Protein 3GBY (pdb70)

Foldseek 3Di:
DQQQFQLVQFDAPDDEEEFFAFLLVVLVCCVVVVFQDHFYDHVQATAFAGNCLQCVPPPDGHDRNDTHHSVRGDRDDAAARNHTPVVCVVVCVVDPGQWGWHAHPVRGTDGIGGVVSVVVVVVVPD/DQQQFQLVQFDPPFDEEEFFDFLLVVLVCCVVPVFQDHFYAHVQATFFAGNCLQCPPHDDGDDRVDTRHSVHGHRDDAAARRHGCVVCVVVCVVDPGQWGWHAHPVRGTDGIGGVVVVCVVVVVPD

CATH classification: 3.10.580.10

Solvent-accessible surface area: 12358 Å² total

InterPro domains:
  IPR000644 CBS domain [PF00571] (13-56)
  IPR046342 CBS domain superfamily [G3DSA:3.10.580.10] (1-126)
  IPR046342 CBS domain superfamily [SSF54631] (11-127)

Organism: Chlorobaculum tepidum (strain ATCC 49652 / DSM 12025 / NBRC 103806 / TLS) (NCBI:txid194439)

Structure (mmCIF, N/CA/C/O backbone):
data_3GBY
#
_entry.id   3GBY
#
_cell.length_a   50.045
_cell.length_b   38.784
_cell.length_c   60.932
_cell.angle_alpha   90.00
_cell.angle_beta   95.06
_cell.angle_gamma   90.00
#
_symmetry.space_group_name_H-M   'P 1 21 1'
#
loop_
_entity.id
_entity.type
_entity.pdbx_description
1 polymer 'Uncharacterized protein CT1051'
2 non-polymer 'SULFATE ION'
3 non-polymer '4-(2-HYDROXYETHYL)-1-PIPERAZINE ETHANESULFONIC ACID'
4 water water
#
loop_
_atom_site.group_PDB
_atom_site.id
_atom_site.type_symbol
_atom_site.label_atom_id
_atom_site.label_alt_id
_atom_site.label_comp_id
_atom_site.label_asym_id
_atom_site.label_entity_id
_atom_site.label_seq_id
_atom_site.pdbx_PDB_ins_code
_atom_site.Cartn_x
_atom_site.Cartn_y
_atom_site.Cartn_z
_atom_site.occupancy
_atom_site.B_iso_or_equiv
_atom_site.auth_seq_id
_atom_site.auth_comp_id
_atom_site.auth_asym_id
_atom_site.auth_atom_id
_atom_site.pdbx_PDB_model_num
ATOM 1 N N . ASN A 1 2 ? 8.288 14.555 3.373 1.00 23.66 -1 ASN A N 1
ATOM 2 C CA . ASN A 1 2 ? 8.977 13.837 4.467 1.00 21.51 -1 ASN A CA 1
ATOM 3 C C . ASN A 1 2 ? 9.396 12.469 3.907 1.00 19.70 -1 ASN A C 1
ATOM 4 O O . ASN A 1 2 ? 10.591 12.180 3.797 1.00 17.05 -1 ASN A O 1
ATOM 9 N N . ALA A 1 3 ? 8.397 11.640 3.563 1.00 17.89 0 ALA A N 1
ATOM 10 C CA . ALA A 1 3 ? 8.630 10.220 3.253 1.00 16.68 0 ALA A CA 1
ATOM 11 C C . ALA A 1 3 ? 9.601 10.018 2.121 1.00 16.39 0 ALA A C 1
ATOM 12 O O . ALA A 1 3 ? 10.277 8.988 2.049 1.00 17.03 0 ALA A O 1
ATOM 14 N N . SER A 1 4 ? 9.681 11.000 1.241 1.00 14.93 1 SER A N 1
ATOM 15 C CA . SER A 1 4 ? 10.383 10.779 -0.027 1.00 15.27 1 SER A CA 1
ATOM 16 C C . SER A 1 4 ? 11.781 11.438 -0.058 1.00 14.02 1 SER A C 1
ATOM 17 O O . SER A 1 4 ? 12.460 11.441 -1.095 1.00 12.89 1 SER A O 1
ATOM 20 N N . VAL A 1 5 ? 12.205 11.955 1.098 1.00 12.62 2 VAL A N 1
ATOM 21 C CA . VAL A 1 5 ? 13.535 12.601 1.229 1.00 12.37 2 VAL A CA 1
ATOM 22 C C . VAL A 1 5 ? 14.701 11.650 0.887 1.00 11.62 2 VAL A C 1
ATOM 23 O O . VAL A 1 5 ? 14.722 10.468 1.294 1.00 10.81 2 VAL A O 1
ATOM 27 N N . THR A 1 6 ? 15.662 12.173 0.131 1.00 10.39 3 THR A N 1
ATOM 28 C CA . THR A 1 6 ? 16.748 11.323 -0.418 1.00 11.03 3 THR A CA 1
ATOM 29 C C . THR A 1 6 ? 18.037 11.652 0.308 1.00 10.95 3 THR A C 1
ATOM 30 O O . THR A 1 6 ? 18.109 12.706 0.925 1.00 11.51 3 THR A O 1
ATOM 34 N N . PHE A 1 7 ? 19.025 10.745 0.270 1.00 10.88 4 PHE A N 1
ATOM 35 C CA . PHE A 1 7 ? 20.325 10.984 0.928 1.00 10.60 4 PHE A CA 1
ATOM 36 C C . PHE A 1 7 ? 20.959 12.294 0.514 1.00 11.25 4 PHE A C 1
ATOM 37 O O . PHE A 1 7 ? 21.582 12.954 1.318 1.00 12.05 4 PHE A O 1
ATOM 45 N N . SER A 1 8 ? 20.792 12.657 -0.767 1.00 11.38 5 SER A N 1
ATOM 46 C CA . SER A 1 8 ? 21.307 13.908 -1.281 1.00 10.78 5 SER A CA 1
ATOM 47 C C . SER A 1 8 ? 21.021 15.133 -0.357 1.00 10.00 5 SER A C 1
ATOM 48 O O . SER A 1 8 ? 21.875 16.007 -0.223 1.00 10.43 5 SER A O 1
ATOM 51 N N . TYR A 1 9 ? 19.837 15.158 0.279 1.00 9.47 6 TYR A N 1
ATOM 52 C CA . TYR A 1 9 ? 19.424 16.263 1.097 1.00 9.56 6 TYR A CA 1
ATOM 53 C C . TYR A 1 9 ? 20.429 16.551 2.223 1.00 9.74 6 TYR A C 1
ATOM 54 O O . TYR A 1 9 ? 20.621 17.709 2.625 1.00 10.64 6 TYR A O 1
ATOM 63 N N . LEU A 1 10 ? 21.053 15.499 2.746 1.00 10.47 7 LEU A N 1
ATOM 64 C CA . LEU A 1 10 ? 21.943 15.623 3.909 1.00 11.08 7 LEU A CA 1
ATOM 65 C C . LEU A 1 10 ? 23.392 15.449 3.497 1.00 11.99 7 LEU A C 1
ATOM 66 O O . LEU A 1 10 ? 24.252 15.364 4.368 1.00 13.62 7 LEU A O 1
ATOM 71 N N . ALA A 1 11 ? 23.673 15.401 2.182 1.00 12.21 8 ALA A N 1
ATOM 72 C CA . ALA A 1 11 ? 25.041 15.107 1.751 1.00 11.75 8 ALA A CA 1
ATOM 73 C C . ALA A 1 11 ? 26.025 16.173 2.195 1.00 13.04 8 ALA A C 1
ATOM 74 O O . ALA A 1 11 ? 25.751 17.379 2.107 1.00 14.05 8 ALA A O 1
ATOM 76 N N . GLU A 1 12 ? 27.178 15.708 2.660 1.00 13.90 9 GLU A N 1
ATOM 77 C CA . GLU A 1 12 ? 28.283 16.576 3.061 1.00 15.61 9 GLU A CA 1
ATOM 78 C C . GLU A 1 12 ? 29.550 16.200 2.299 1.00 14.24 9 GLU A C 1
ATOM 79 O O . GLU A 1 12 ? 29.879 15.036 2.175 1.00 13.94 9 GLU A O 1
ATOM 85 N N . THR A 1 13 ? 30.282 17.201 1.832 1.00 14.12 10 THR A N 1
ATOM 86 C CA . THR A 1 13 ? 31.584 16.946 1.202 1.00 15.11 10 THR A CA 1
ATOM 87 C C . THR A 1 13 ? 32.793 17.540 1.974 1.00 16.45 10 THR A C 1
ATOM 88 O O . THR A 1 13 ? 33.964 17.184 1.664 1.00 16.48 10 THR A O 1
ATOM 92 N N . ASP A 1 14 ? 32.534 18.414 2.963 1.00 16.12 11 ASP A N 1
ATOM 93 C CA . ASP A 1 14 ? 33.599 18.879 3.892 1.00 17.76 11 ASP A CA 1
ATOM 94 C C . ASP A 1 14 ? 33.849 17.827 4.984 1.00 17.43 11 ASP A C 1
ATOM 95 O O . ASP A 1 14 ? 33.495 17.983 6.189 1.00 19.08 11 ASP A O 1
ATOM 100 N N . TYR A 1 15 ? 34.401 16.713 4.567 1.00 16.21 12 TYR A N 1
ATOM 101 C CA . TYR A 1 15 ? 34.636 15.593 5.469 1.00 14.37 12 TYR A CA 1
ATOM 102 C C . TYR A 1 15 ? 35.956 15.027 4.961 1.00 14.30 12 TYR A C 1
ATOM 103 O O . TYR A 1 15 ? 36.184 15.043 3.721 1.00 13.74 12 TYR A O 1
ATOM 112 N N . PRO A 1 16 ? 36.844 14.547 5.854 1.00 13.54 13 PRO A N 1
ATOM 113 C CA . PRO A 1 16 ? 38.134 14.025 5.356 1.00 13.89 13 PRO A CA 1
ATOM 114 C C . PRO A 1 16 ? 37.983 12.888 4.325 1.00 13.27 13 PRO A C 1
ATOM 115 O O . PRO A 1 16 ? 37.096 12.043 4.440 1.00 13.47 13 PRO A O 1
ATOM 119 N N . VAL A 1 17 ? 38.830 12.895 3.301 1.00 12.48 14 VAL A N 1
ATOM 120 C CA A VAL A 1 17 ? 38.845 11.815 2.347 0.50 12.11 14 VAL A CA 1
ATOM 121 C CA B VAL A 1 17 ? 38.842 11.841 2.306 0.50 12.23 14 VAL A CA 1
ATOM 122 C C . VAL A 1 17 ? 40.289 11.556 1.914 1.00 12.31 14 VAL A C 1
ATOM 123 O O . VAL A 1 17 ? 41.084 12.491 1.728 1.00 12.88 14 VAL A O 1
ATOM 130 N N . PHE A 1 18 ? 40.623 10.278 1.797 1.00 12.63 15 PHE A N 1
ATOM 131 C CA . PHE A 1 18 ? 41.982 9.873 1.455 1.00 13.16 15 PHE A CA 1
ATOM 132 C C . PHE A 1 18 ? 42.041 9.142 0.124 1.00 14.92 15 PHE A C 1
ATOM 133 O O . PHE A 1 18 ? 41.032 8.792 -0.484 1.00 15.22 15 PHE A O 1
ATOM 141 N N . THR A 1 19 ? 43.259 8.934 -0.333 1.00 16.83 16 THR A N 1
ATOM 142 C CA . THR A 1 19 ? 43.482 8.345 -1.659 1.00 19.70 1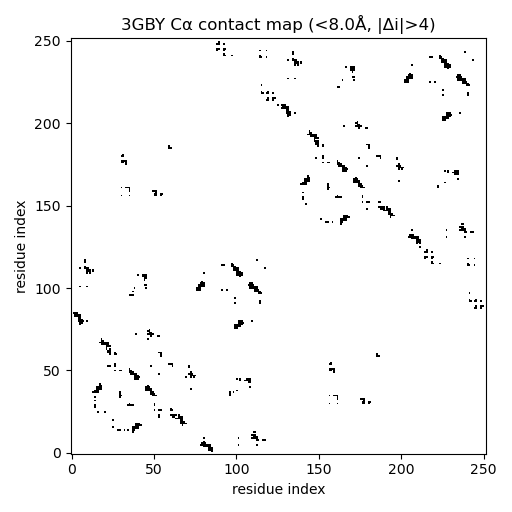6 THR A CA 1
ATOM 143 C C . THR A 1 19 ? 44.344 7.112 -1.518 1.00 20.33 16 THR A C 1
ATOM 144 O O . THR A 1 19 ? 45.274 7.082 -0.685 1.00 20.94 16 THR A O 1
ATOM 148 N N . LEU A 1 20 ? 43.992 6.076 -2.282 1.00 21.65 17 LEU A N 1
ATOM 149 C CA . LEU A 1 20 ? 44.731 4.824 -2.305 1.00 22.44 17 LEU A CA 1
ATOM 150 C C . LEU A 1 20 ? 46.209 5.106 -2.562 1.00 22.45 17 LEU A C 1
ATOM 151 O O . LEU A 1 20 ? 46.553 5.925 -3.427 1.00 22.56 17 LEU A O 1
ATOM 156 N N . GLY A 1 21 ? 47.082 4.470 -1.780 1.00 22.74 18 GLY A N 1
ATOM 157 C CA . GLY A 1 21 ? 48.527 4.668 -1.934 1.00 21.39 18 GLY A CA 1
ATOM 158 C C . GLY A 1 21 ? 49.085 5.901 -1.228 1.00 21.14 18 GLY A C 1
ATOM 159 O O . GLY A 1 21 ? 50.287 6.175 -1.312 1.00 20.75 18 GLY A O 1
ATOM 160 N N . GLY A 1 22 ? 48.224 6.640 -0.520 1.00 19.30 19 GLY A N 1
ATOM 161 C CA . GLY A 1 22 ? 48.653 7.859 0.155 1.00 18.29 19 GLY A CA 1
ATOM 162 C C . GLY A 1 22 ? 49.337 7.492 1.479 1.00 16.32 19 GLY A C 1
ATOM 163 O O . GLY A 1 22 ? 49.295 6.336 1.900 1.00 17.08 19 GLY A O 1
ATOM 164 N N . SER A 1 23 ? 49.974 8.464 2.117 1.00 15.82 20 SER A N 1
ATOM 165 C CA . SER A 1 23 ? 50.672 8.223 3.394 1.00 14.32 20 SER A CA 1
ATOM 166 C C . SER A 1 23 ? 49.689 7.804 4.490 1.00 13.42 20 SER A C 1
ATOM 167 O O . SER A 1 23 ? 48.742 8.549 4.811 1.00 13.56 20 SER A O 1
ATOM 170 N N . THR A 1 24 ? 49.909 6.636 5.090 1.00 12.13 21 THR A N 1
ATOM 171 C CA A THR A 1 24 ? 49.006 6.230 6.186 0.50 11.84 21 THR A CA 1
ATOM 172 C CA B THR A 1 24 ? 49.079 6.170 6.192 0.50 12.25 21 THR A CA 1
ATOM 173 C C . THR A 1 24 ? 49.222 7.064 7.440 1.00 11.48 21 THR A C 1
ATOM 174 O O . THR A 1 24 ? 48.269 7.329 8.183 1.00 12.01 21 THR A O 1
ATOM 181 N N . ALA A 1 25 ? 50.448 7.487 7.691 1.00 11.12 22 ALA A N 1
ATOM 182 C CA . ALA A 1 25 ? 50.714 8.301 8.886 1.00 9.82 22 ALA A CA 1
ATOM 183 C C . ALA A 1 25 ? 50.016 9.646 8.716 1.00 10.60 22 ALA A C 1
ATOM 184 O O . ALA A 1 25 ? 49.366 10.123 9.638 1.00 10.38 22 ALA A O 1
ATOM 186 N N . ASP A 1 26 ? 50.063 10.233 7.514 1.00 11.27 23 ASP A N 1
ATOM 187 C CA . ASP A 1 26 ? 49.311 11.474 7.305 1.00 12.11 23 ASP A CA 1
ATOM 188 C C . ASP A 1 26 ? 47.818 11.293 7.488 1.00 12.12 23 ASP A C 1
ATOM 189 O O . ASP A 1 26 ? 47.154 12.142 8.106 1.00 13.04 23 ASP A O 1
ATOM 194 N N . ALA A 1 27 ? 47.282 10.190 6.970 1.00 11.40 24 ALA A N 1
ATOM 195 C CA . ALA A 1 27 ? 45.854 9.932 7.096 1.00 10.82 24 ALA A CA 1
ATOM 196 C C . ALA A 1 27 ? 45.467 9.801 8.572 1.00 10.95 24 ALA A C 1
ATOM 197 O O . ALA A 1 27 ? 44.451 10.345 9.012 1.00 10.93 24 ALA A O 1
ATOM 199 N N . ALA A 1 28 ? 46.265 9.037 9.316 1.00 10.60 25 ALA A N 1
ATOM 200 C CA . ALA A 1 28 ? 45.993 8.808 10.752 1.00 10.18 25 ALA A CA 1
ATOM 201 C C . ALA A 1 28 ? 46.012 10.141 11.515 1.00 11.29 25 ALA A C 1
ATOM 202 O O . ALA A 1 28 ? 45.128 10.411 12.347 1.00 10.04 25 ALA A O 1
ATOM 204 N N . ARG A 1 29 ? 47.001 10.965 11.202 1.00 10.94 26 ARG A N 1
ATOM 205 C CA . ARG A 1 29 ? 47.102 12.303 11.816 1.00 11.99 26 ARG A CA 1
ATOM 206 C C . ARG A 1 29 ? 45.905 13.184 11.503 1.00 11.98 26 ARG A C 1
ATOM 207 O O . ARG A 1 29 ? 45.421 13.898 12.389 1.00 11.70 26 ARG A O 1
ATOM 215 N N . ARG A 1 30 ? 45.427 13.112 10.250 1.00 12.57 27 ARG A N 1
ATOM 216 C CA . ARG A 1 30 ? 44.296 13.911 9.799 1.00 13.46 27 ARG A CA 1
ATOM 217 C C . ARG A 1 30 ? 43.011 13.425 10.472 1.00 12.57 27 ARG A C 1
ATOM 218 O O . ARG A 1 30 ? 42.227 14.266 10.976 1.00 12.41 27 ARG A O 1
ATOM 226 N N . LEU A 1 31 ? 42.833 12.106 10.575 1.00 12.17 28 LEU A N 1
ATOM 227 C CA . LEU A 1 31 ? 41.664 11.561 11.292 1.00 12.03 28 LEU A CA 1
ATOM 228 C C . LEU A 1 31 ? 41.655 12.053 12.732 1.00 11.92 28 LEU A C 1
ATOM 229 O O . LEU A 1 31 ? 40.640 12.610 13.211 1.00 11.77 28 LEU A O 1
ATOM 234 N N . ALA A 1 32 ? 42.774 11.876 13.427 1.00 10.65 29 ALA A N 1
ATOM 235 C CA . ALA A 1 32 ? 42.829 12.285 14.830 1.00 10.81 29 ALA A CA 1
ATOM 236 C C . ALA A 1 32 ? 42.601 13.779 14.997 1.00 11.77 29 ALA A C 1
ATOM 237 O O . ALA A 1 32 ? 41.944 14.196 15.930 1.00 13.14 29 ALA A O 1
ATOM 239 N N . ALA A 1 33 ? 43.145 14.594 14.100 1.00 11.63 30 ALA A N 1
ATOM 240 C CA . ALA A 1 33 ? 43.040 16.053 14.262 1.00 11.84 30 ALA A CA 1
ATOM 241 C C . ALA A 1 33 ? 41.637 16.563 13.934 1.00 11.88 30 ALA A C 1
ATOM 242 O O . ALA A 1 33 ? 41.191 17.590 14.453 1.00 12.71 30 ALA A O 1
ATOM 244 N N . SER A 1 34 ? 40.918 15.814 13.126 1.00 11.96 31 SER A N 1
ATOM 245 C CA . SER A 1 34 ? 39.618 16.269 12.652 1.00 12.72 31 SER A CA 1
ATOM 246 C C . SER A 1 34 ? 38.467 15.781 13.492 1.00 12.53 31 SER A C 1
ATOM 247 O O . SER A 1 34 ? 37.327 16.150 13.222 1.00 13.58 31 SER A O 1
ATOM 250 N N . GLY A 1 35 ? 38.729 14.946 14.487 1.00 13.10 32 GLY A N 1
ATOM 251 C CA . GLY A 1 35 ? 37.627 14.386 15.287 1.00 13.45 32 GLY A CA 1
ATOM 252 C C . GLY A 1 35 ? 36.794 13.317 14.589 1.00 14.12 32 GLY A C 1
ATOM 253 O O . GLY A 1 35 ? 35.632 13.071 14.959 1.00 15.41 32 GLY A O 1
ATOM 254 N N . CYS A 1 36 ? 37.386 12.653 13.617 1.00 12.91 33 CYS A N 1
ATOM 255 C CA . CYS A 1 36 ? 36.720 11.571 12.829 1.00 13.21 33 CYS A CA 1
ATOM 256 C C . CYS A 1 36 ? 37.405 10.271 13.094 1.00 13.29 33 CYS A C 1
ATOM 257 O O . CYS A 1 36 ? 38.635 10.199 13.030 1.00 14.88 33 CYS A O 1
ATOM 260 N N . ALA A 1 37 ? 36.628 9.228 13.362 1.00 12.49 34 ALA A N 1
ATOM 261 C CA . ALA A 1 37 ? 37.187 7.913 13.573 1.00 12.67 34 ALA A CA 1
ATOM 262 C C . ALA A 1 37 ? 37.459 7.169 12.291 1.00 12.39 34 ALA A C 1
ATOM 263 O O . ALA A 1 37 ? 38.201 6.202 12.290 1.00 11.94 34 ALA A O 1
ATOM 265 N N . CYS A 1 38 ? 36.867 7.625 11.186 1.00 12.20 35 CYS A N 1
ATOM 266 C CA . CYS A 1 38 ? 36.887 6.841 9.978 1.00 13.74 35 CYS A CA 1
ATOM 267 C C . CYS A 1 38 ? 36.562 7.788 8.839 1.00 12.32 35 CYS A C 1
ATOM 268 O O . CYS A 1 38 ? 35.948 8.826 9.052 1.00 12.79 35 CYS A O 1
ATOM 271 N N . ALA A 1 39 ? 37.023 7.445 7.646 1.00 13.28 36 ALA A N 1
ATOM 272 C CA . ALA A 1 39 ? 36.746 8.300 6.471 1.00 11.82 36 ALA A CA 1
ATOM 273 C C . ALA A 1 39 ? 36.860 7.483 5.187 1.00 11.39 36 ALA A C 1
ATOM 274 O O . ALA A 1 39 ? 37.500 6.428 5.175 1.00 12.21 36 ALA A O 1
ATOM 276 N N . PRO A 1 40 ? 36.241 7.980 4.103 1.00 11.10 37 PRO A N 1
ATOM 277 C CA . PRO A 1 40 ? 36.338 7.282 2.789 1.00 10.93 37 PRO A CA 1
ATOM 278 C C . PRO A 1 40 ? 37.713 7.324 2.165 1.00 10.63 37 PRO A C 1
ATOM 279 O O . PRO A 1 40 ? 38.429 8.290 2.340 1.00 10.77 37 PRO A O 1
ATOM 283 N N . VAL A 1 41 ? 38.023 6.285 1.392 1.00 11.20 38 VAL A N 1
ATOM 284 C CA . VAL A 1 41 ? 39.259 6.199 0.634 1.00 11.58 38 VAL A CA 1
ATOM 285 C C . VAL A 1 41 ? 38.877 5.997 -0.836 1.00 12.08 38 VAL A C 1
ATOM 286 O O . VAL A 1 41 ? 38.020 5.154 -1.155 1.00 12.74 38 VAL A O 1
ATOM 290 N N . LEU A 1 42 ? 39.473 6.804 -1.714 1.00 12.71 39 LEU A N 1
ATOM 291 C CA . LEU A 1 42 ? 39.165 6.730 -3.160 1.00 13.22 39 LEU A CA 1
ATOM 292 C C . LEU A 1 42 ? 40.338 6.225 -3.996 1.00 15.05 39 LEU A C 1
ATOM 293 O O . LEU A 1 42 ? 41.482 6.346 -3.591 1.00 15.91 39 LEU A O 1
ATOM 298 N N . ASP A 1 43 ? 40.012 5.677 -5.168 1.00 16.20 40 ASP A N 1
ATOM 299 C CA . ASP A 1 43 ? 40.966 5.405 -6.249 1.00 17.37 40 ASP A CA 1
ATOM 300 C C . ASP A 1 43 ? 40.468 6.316 -7.359 1.00 16.91 40 ASP A C 1
ATOM 301 O O . ASP A 1 43 ? 39.464 6.031 -7.993 1.00 16.88 40 ASP A O 1
ATOM 306 N N . GLY A 1 44 ? 41.120 7.463 -7.519 1.00 16.97 41 GLY A N 1
ATOM 307 C CA . GLY A 1 44 ? 40.645 8.511 -8.445 1.00 17.42 41 GLY A CA 1
ATOM 308 C C . GLY A 1 44 ? 39.396 9.147 -7.831 1.00 17.14 41 GLY A C 1
ATOM 309 O O . GLY A 1 44 ? 39.420 9.568 -6.695 1.00 17.70 41 GLY A O 1
ATOM 310 N N . GLU A 1 45 ? 38.298 9.189 -8.573 1.00 16.95 42 GLU A N 1
ATOM 311 C CA . GLU A 1 45 ? 37.059 9.677 -7.965 1.00 16.38 42 GLU A CA 1
ATOM 312 C C . GLU A 1 45 ? 36.213 8.537 -7.408 1.00 14.84 42 GLU A C 1
ATOM 313 O O . GLU A 1 45 ? 35.121 8.781 -6.912 1.00 14.22 42 GLU A O 1
ATOM 319 N N . ARG A 1 46 ? 36.685 7.299 -7.492 1.00 13.51 43 ARG A N 1
ATOM 320 C CA . ARG A 1 46 ? 35.834 6.139 -7.165 1.00 12.96 43 ARG A CA 1
ATOM 321 C C . ARG A 1 46 ? 35.961 5.786 -5.689 1.00 11.71 43 ARG A C 1
ATOM 322 O O . ARG A 1 46 ? 37.073 5.561 -5.216 1.00 11.31 43 ARG A O 1
ATOM 330 N N . TYR A 1 47 ? 34.836 5.719 -4.974 1.00 9.24 44 TYR A N 1
ATOM 331 C CA . TYR A 1 47 ? 34.832 5.250 -3.608 1.00 9.82 44 TYR A CA 1
ATOM 332 C C . TYR A 1 47 ? 35.234 3.782 -3.520 1.00 10.39 44 TYR A C 1
ATOM 333 O O . TYR A 1 47 ? 34.645 2.917 -4.209 1.00 10.96 44 TYR A O 1
ATOM 342 N N . LEU A 1 48 ? 36.239 3.498 -2.690 1.00 12.19 45 LEU A N 1
ATOM 343 C CA . LEU A 1 48 ? 36.687 2.102 -2.464 1.00 12.96 45 LEU A CA 1
ATOM 344 C C . LEU A 1 48 ? 36.326 1.497 -1.123 1.00 13.11 45 LEU A C 1
ATOM 345 O O . LEU A 1 48 ? 36.215 0.286 -1.016 1.00 13.73 45 LEU A O 1
ATOM 350 N N . GLY A 1 49 ? 36.187 2.307 -0.084 1.00 11.32 46 GLY A N 1
ATOM 351 C CA . GLY A 1 49 ? 35.943 1.741 1.228 1.00 10.80 46 GLY A CA 1
ATOM 352 C C . GLY A 1 49 ? 36.227 2.792 2.273 1.00 11.48 46 GLY A C 1
ATOM 353 O O . GLY A 1 49 ? 36.639 3.922 1.923 1.00 11.81 46 GLY A O 1
ATOM 362 N N . VAL A 1 51 ? 38.243 3.809 5.829 1.00 12.04 48 VAL A N 1
ATOM 363 C CA . VAL A 1 51 ? 39.410 3.466 6.657 1.00 11.65 48 VAL A CA 1
ATOM 364 C C . VAL A 1 51 ? 39.203 3.977 8.085 1.00 11.16 48 VAL A C 1
ATOM 365 O O . VAL A 1 51 ? 38.715 5.07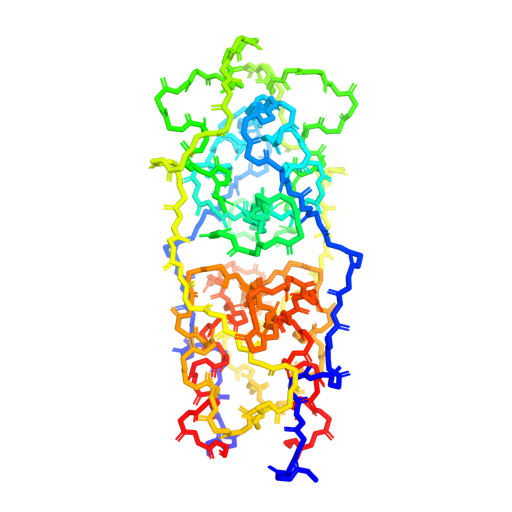1 8.271 1.00 12.40 48 VAL A O 1
ATOM 369 N N . HIS A 1 52 ? 39.550 3.141 9.061 1.00 10.56 49 HIS A N 1
ATOM 370 C CA . HIS A 1 52 ? 39.412 3.490 10.473 1.00 10.08 49 HIS A CA 1
ATOM 371 C C . HIS A 1 52 ? 40.753 3.838 11.134 1.00 9.75 49 HIS A C 1
ATOM 372 O O . HIS A 1 52 ? 41.739 3.146 10.942 1.00 9.95 49 HIS A O 1
ATOM 379 N N . LEU A 1 53 ? 40.753 4.914 11.940 1.00 9.98 50 LEU A N 1
ATOM 380 C CA . LEU A 1 53 ? 41.926 5.261 12.711 1.00 10.47 50 LEU A CA 1
ATOM 381 C C . LEU A 1 53 ? 42.434 4.080 13.540 1.00 9.98 50 LEU A C 1
ATOM 382 O O . LEU A 1 53 ? 43.651 3.818 13.583 1.00 10.35 50 LEU A O 1
ATOM 387 N N . SER A 1 54 ? 41.524 3.344 14.169 1.00 10.44 51 SER A N 1
ATOM 388 C CA . SER A 1 54 ? 41.948 2.199 14.990 1.00 10.85 51 SER A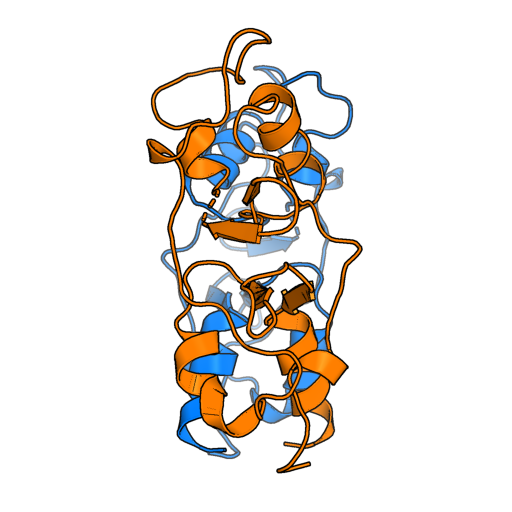 CA 1
ATOM 389 C C . SER A 1 54 ? 42.688 1.145 14.174 1.00 11.79 51 SER A C 1
ATOM 390 O O . SER A 1 54 ? 43.660 0.565 14.665 1.00 12.76 51 SER A O 1
ATOM 393 N N . ARG A 1 55 ? 42.240 0.922 12.939 1.00 12.37 52 ARG A N 1
ATOM 394 C CA . ARG A 1 55 ? 42.954 0.000 12.024 1.00 12.46 52 ARG A CA 1
ATOM 395 C C . ARG A 1 55 ? 44.355 0.509 11.703 1.00 12.19 52 ARG A C 1
ATOM 396 O O . ARG A 1 55 ? 45.319 -0.284 11.668 1.00 12.21 52 ARG A O 1
ATOM 404 N N . LEU A 1 56 ? 44.482 1.815 11.446 1.00 12.16 53 LEU A N 1
ATOM 405 C CA . LEU A 1 56 ? 45.800 2.396 11.086 1.00 11.32 53 LEU A CA 1
ATOM 406 C C . LEU A 1 56 ? 46.807 2.340 12.233 1.00 13.00 53 LEU A C 1
ATOM 407 O O . LEU A 1 56 ? 48.034 2.206 11.993 1.00 12.51 53 LEU A O 1
ATOM 412 N N . LEU A 1 57 ? 46.299 2.405 13.465 1.00 13.06 54 LEU A N 1
ATOM 413 C CA . LEU A 1 57 ? 47.179 2.371 14.626 1.00 14.91 54 LEU A CA 1
ATOM 414 C C . LEU A 1 57 ? 47.432 0.937 15.120 1.00 17.82 54 LEU A C 1
ATOM 415 O O . LEU A 1 57 ? 48.343 0.705 15.929 1.00 19.16 54 LEU A O 1
ATOM 420 N N . GLU A 1 58 ? 46.639 -0.018 14.637 1.00 20.69 55 GLU A N 1
ATOM 421 C CA . GLU A 1 58 ? 46.767 -1.419 15.046 1.00 24.53 55 GLU A CA 1
ATOM 422 C C . GLU A 1 58 ? 48.219 -1.885 15.030 1.00 26.31 55 GLU A C 1
ATOM 423 O O . GLU A 1 58 ? 48.851 -1.958 13.961 1.00 26.46 55 GLU A O 1
ATOM 429 N N . GLY A 1 59 ? 48.744 -2.185 16.215 1.00 28.02 56 GLY A N 1
ATOM 430 C CA . GLY A 1 59 ? 50.075 -2.779 16.350 1.00 30.53 56 GLY A CA 1
ATOM 431 C C . GLY A 1 59 ? 51.223 -1.801 16.171 1.00 32.33 56 GLY A C 1
ATOM 432 O O . GLY A 1 59 ? 52.393 -2.176 16.300 1.00 32.76 56 GLY A O 1
ATOM 433 N N . ARG A 1 60 ? 50.893 -0.549 15.849 1.00 33.76 57 ARG A N 1
ATOM 434 C CA . ARG A 1 60 ? 51.866 0.540 15.878 1.00 34.62 57 ARG A CA 1
ATOM 435 C C . ARG A 1 60 ? 51.975 1.008 17.319 1.00 34.58 57 ARG A C 1
ATOM 436 O O . ARG A 1 60 ? 51.059 0.812 18.128 1.00 35.54 57 ARG A O 1
ATOM 444 N N . LYS A 1 61 ? 53.097 1.631 17.635 1.00 33.97 58 LYS A N 1
ATOM 445 C CA . LYS A 1 61 ? 53.335 2.097 18.982 1.00 33.04 58 LYS A CA 1
ATOM 446 C C . LYS A 1 61 ? 52.618 3.430 19.108 1.00 31.79 58 LYS A C 1
ATOM 447 O O . LYS A 1 61 ? 51.805 3.645 20.038 1.00 32.81 58 LYS A O 1
ATOM 453 N N . GLY A 1 62 ? 52.914 4.306 18.147 1.00 29.31 59 GLY A N 1
ATOM 454 C CA . GLY A 1 62 ? 52.219 5.571 17.998 1.00 25.35 59 GLY A CA 1
ATOM 455 C C . GLY A 1 62 ? 51.744 5.591 16.556 1.00 22.72 59 GLY A C 1
ATOM 456 O O . GLY A 1 62 ? 50.977 4.712 16.135 1.00 22.69 59 GLY A O 1
ATOM 457 N N . TRP A 1 63 ? 52.245 6.550 15.786 1.00 19.71 60 TRP A N 1
ATOM 458 C CA . TRP A 1 63 ? 51.795 6.708 14.402 1.00 16.09 60 TRP A CA 1
ATOM 459 C C . TRP A 1 63 ? 52.305 5.575 13.488 1.00 14.63 60 TRP A C 1
ATOM 460 O O . TRP A 1 63 ? 53.351 4.932 13.774 1.00 12.56 60 TRP A O 1
ATOM 471 N N . PRO A 1 64 ? 51.591 5.329 12.361 1.00 13.64 61 PRO A N 1
ATOM 472 C CA . PRO A 1 64 ? 52.169 4.454 11.339 1.00 12.66 61 PRO A CA 1
ATOM 473 C C . PRO A 1 64 ? 53.544 4.966 10.934 1.00 12.30 61 PRO A C 1
ATOM 474 O O . PRO A 1 64 ? 53.818 6.156 11.067 1.00 11.44 61 PRO A O 1
ATOM 478 N N . THR A 1 65 ? 54.401 4.071 10.470 1.00 11.47 62 THR A N 1
ATOM 479 C CA . THR A 1 65 ? 55.735 4.469 10.033 1.00 11.84 62 THR A CA 1
ATOM 480 C C . THR A 1 65 ? 55.684 5.388 8.822 1.00 10.61 62 THR A C 1
ATOM 481 O O . THR A 1 65 ? 54.689 5.429 8.093 1.00 10.01 62 THR A O 1
ATOM 485 N N . VAL A 1 66 ? 56.786 6.109 8.616 1.00 10.00 63 VAL A N 1
ATOM 486 C CA . VAL A 1 66 ? 56.862 7.120 7.564 1.00 9.67 63 VAL A CA 1
ATOM 487 C C . VAL A 1 66 ? 56.567 6.543 6.169 1.00 9.46 63 VAL A C 1
ATOM 488 O O . VAL A 1 66 ? 55.942 7.211 5.341 1.00 9.31 63 VAL A O 1
ATOM 492 N N . LYS A 1 67 ? 57.033 5.324 5.909 1.00 9.69 64 LYS A N 1
ATOM 493 C CA . LYS A 1 67 ? 56.896 4.727 4.567 1.00 11.19 64 LYS A CA 1
ATOM 494 C C . LYS A 1 67 ? 55.581 4.054 4.267 1.00 12.20 64 LYS A C 1
ATOM 495 O O . LYS A 1 67 ? 55.328 3.714 3.098 1.00 12.79 64 LYS A O 1
ATOM 501 N N . GLU A 1 68 ? 54.759 3.821 5.285 1.00 12.54 65 GLU A N 1
ATOM 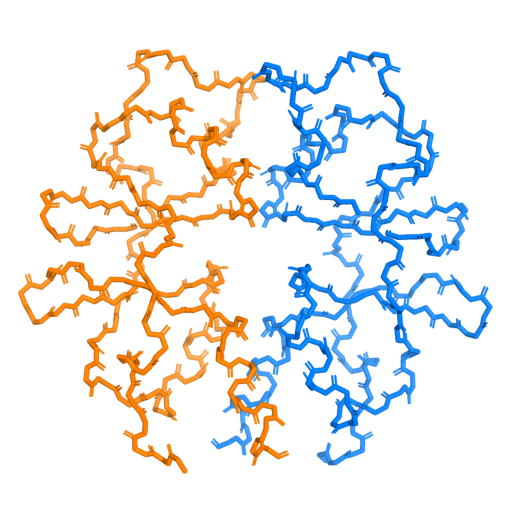502 C CA . GLU A 1 68 ? 53.528 3.058 5.047 1.00 14.97 65 GLU A CA 1
ATOM 503 C C . GLU A 1 68 ? 52.583 3.793 4.096 1.00 15.39 65 GLU A C 1
ATOM 504 O O . GLU A 1 68 ? 52.402 5.010 4.174 1.00 14.22 65 GLU A O 1
ATOM 510 N N . LYS A 1 69 ? 52.011 3.024 3.178 1.00 16.46 66 LYS A N 1
ATOM 511 C CA . LYS A 1 69 ? 51.054 3.565 2.209 1.00 17.77 66 LYS A CA 1
ATOM 512 C C . LYS A 1 69 ? 49.672 2.929 2.385 1.00 18.05 66 LYS A C 1
ATOM 513 O O . LYS A 1 69 ? 49.539 1.785 2.863 1.00 18.83 66 LYS A O 1
ATOM 519 N N . LEU A 1 70 ? 48.648 3.699 2.071 1.00 18.02 67 LEU A N 1
ATOM 520 C CA . LEU A 1 70 ? 47.278 3.295 2.290 1.00 19.17 67 LEU A CA 1
ATOM 521 C C . LEU A 1 70 ? 46.905 2.277 1.220 1.00 19.09 67 LEU A C 1
ATOM 522 O O . LEU A 1 70 ? 46.769 2.645 0.072 1.00 21.03 67 LEU A O 1
ATOM 527 N N . GLY A 1 71 ? 46.818 1.004 1.597 1.00 18.49 68 GLY A N 1
ATOM 528 C CA . GLY A 1 71 ? 46.520 -0.094 0.654 1.00 17.03 68 GLY A CA 1
ATOM 529 C C . GLY A 1 71 ? 45.112 -0.617 0.846 1.00 16.63 68 GLY A C 1
ATOM 530 O O . GLY A 1 71 ? 44.481 -0.360 1.876 1.00 15.64 68 GLY A O 1
ATOM 531 N N . GLU A 1 72 ? 44.610 -1.356 -0.141 1.00 15.90 69 GLU A N 1
ATOM 532 C CA . GLU A 1 72 ? 43.200 -1.780 -0.097 1.00 15.55 69 GLU A CA 1
ATOM 533 C C . GLU A 1 72 ? 42.927 -2.782 1.034 1.00 15.31 69 GLU A C 1
ATOM 534 O O . GLU A 1 72 ? 41.800 -2.859 1.528 1.00 14.65 69 GLU A O 1
ATOM 540 N N . GLU A 1 73 ? 43.946 -3.510 1.496 1.00 14.96 70 GLU A N 1
ATOM 541 C CA . GLU A 1 73 ? 43.701 -4.481 2.581 1.00 15.53 70 GLU A CA 1
ATOM 542 C C . GLU A 1 73 ? 43.387 -3.799 3.916 1.00 15.07 70 GLU A C 1
ATOM 543 O O . GLU A 1 73 ? 42.907 -4.456 4.839 1.00 15.50 70 GLU A O 1
ATOM 549 N N . LEU A 1 74 ? 43.627 -2.494 3.994 1.00 13.29 71 LEU A N 1
ATOM 550 C CA . LEU A 1 74 ? 43.261 -1.721 5.203 1.00 13.65 71 LEU A CA 1
ATOM 551 C C . LEU A 1 74 ? 41.783 -1.299 5.236 1.00 13.52 71 LEU A C 1
ATOM 552 O O . LEU A 1 74 ? 41.285 -0.880 6.297 1.00 15.39 71 LEU A O 1
ATOM 557 N N . LEU A 1 75 ? 41.076 -1.417 4.110 1.00 12.32 72 LEU A N 1
ATOM 558 C CA . LEU A 1 75 ? 39.733 -0.807 3.984 1.00 11.62 72 LEU A CA 1
ATOM 559 C C . LEU A 1 75 ? 38.622 -1.719 4.457 1.00 11.55 72 LEU A C 1
ATOM 560 O O . LEU A 1 75 ? 38.719 -2.955 4.314 1.00 11.91 72 LEU A O 1
ATOM 565 N N . GLU A 1 76 ? 37.600 -1.131 5.081 1.00 11.08 73 GLU A N 1
ATOM 566 C CA . GLU A 1 76 ? 36.306 -1.814 5.220 1.00 10.83 73 GLU A CA 1
ATOM 567 C C . GLU A 1 76 ? 35.454 -1.459 3.992 1.00 9.51 73 GLU A C 1
ATOM 568 O O . GLU A 1 76 ? 35.094 -0.297 3.781 1.00 10.62 73 GLU A O 1
ATOM 574 N N . THR A 1 77 ? 35.198 -2.458 3.148 1.00 8.60 74 THR A N 1
ATOM 575 C CA . THR A 1 77 ? 34.538 -2.185 1.860 1.00 8.49 74 THR A CA 1
ATOM 576 C C . THR A 1 77 ? 33.038 -2.240 2.080 1.00 7.94 74 THR A C 1
ATOM 577 O O . THR A 1 77 ? 32.355 -3.120 1.606 1.00 8.00 74 THR A O 1
ATOM 581 N N . VAL A 1 78 ? 32.549 -1.266 2.832 1.00 9.03 75 VAL A N 1
ATOM 582 C CA . VAL A 1 78 ? 31.154 -1.228 3.219 1.00 9.01 75 VAL A CA 1
ATOM 583 C C . VAL A 1 78 ? 30.331 -0.602 2.105 1.00 9.55 75 VAL A C 1
ATOM 584 O O . VAL A 1 78 ? 30.858 0.029 1.169 1.00 9.49 75 VAL A O 1
ATOM 588 N N . ARG A 1 79 ? 29.018 -0.774 2.204 1.00 10.88 76 ARG A N 1
ATOM 589 C CA . ARG A 1 79 ? 28.142 -0.297 1.148 1.00 12.28 76 ARG A CA 1
ATOM 590 C C . ARG A 1 79 ? 28.091 1.221 1.069 1.00 12.14 76 ARG A C 1
ATOM 591 O O . ARG A 1 79 ? 28.367 1.954 2.036 1.00 12.31 76 ARG A O 1
ATOM 599 N N . SER A 1 80 ? 27.774 1.687 -0.112 1.00 12.52 77 SER A N 1
ATOM 600 C CA . SER A 1 80 ? 27.507 3.115 -0.322 1.00 12.42 77 SER A CA 1
ATOM 601 C C . SER A 1 80 ? 26.020 3.295 -0.703 1.00 12.01 77 SER A C 1
ATOM 602 O O . SER A 1 80 ? 25.340 2.323 -1.043 1.00 11.88 77 SER A O 1
ATOM 605 N N . TYR A 1 81 ? 25.538 4.537 -0.676 1.00 11.32 78 TYR A N 1
ATOM 606 C CA . TYR A 1 81 ? 24.173 4.836 -1.080 1.00 11.18 78 TYR A CA 1
ATOM 607 C C . TYR A 1 81 ? 24.199 5.819 -2.234 1.00 11.37 78 TYR A C 1
ATOM 608 O O . TYR A 1 81 ? 25.080 6.690 -2.311 1.00 10.60 78 TYR A O 1
ATOM 617 N N . ARG A 1 82 ? 23.225 5.699 -3.131 1.00 12.41 79 ARG A N 1
ATOM 618 C CA . ARG A 1 82 ? 23.095 6.731 -4.182 1.00 12.32 79 ARG A CA 1
ATOM 619 C C . ARG A 1 82 ? 22.489 8.007 -3.590 1.00 12.28 79 ARG A C 1
ATOM 620 O O . ARG A 1 82 ? 21.633 7.935 -2.721 1.00 11.95 79 ARG A O 1
ATOM 628 N N . PRO A 1 83 ? 22.924 9.191 -4.043 1.00 11.35 80 PRO A N 1
ATOM 629 C CA . PRO A 1 83 ? 22.273 10.419 -3.538 1.00 12.14 80 PRO A CA 1
ATOM 630 C C . PRO A 1 83 ? 20.739 10.391 -3.693 1.00 11.38 80 PRO A C 1
ATOM 631 O O . PRO A 1 83 ? 20.030 10.990 -2.869 1.00 11.16 80 PRO A O 1
ATOM 635 N N . GLY A 1 84 ? 20.242 9.724 -4.737 1.00 11.27 81 GLY A N 1
ATOM 636 C CA . GLY A 1 84 ? 18.798 9.661 -4.971 1.00 10.20 81 GLY A CA 1
ATOM 637 C C . GLY A 1 84 ? 18.053 8.558 -4.243 1.00 11.31 81 GLY A C 1
ATOM 638 O O . GLY A 1 84 ? 16.844 8.457 -4.415 1.00 13.05 81 GLY A O 1
ATOM 639 N N . GLU A 1 85 ? 18.738 7.740 -3.438 1.00 11.06 82 GLU A N 1
ATOM 640 C CA . GLU A 1 85 ? 18.040 6.701 -2.668 1.00 12.11 82 GLU A CA 1
ATOM 641 C C . GLU A 1 85 ? 17.280 7.340 -1.533 1.00 11.58 82 GLU A C 1
ATOM 642 O O . GLU A 1 85 ? 17.655 8.423 -1.036 1.00 10.58 82 GLU A O 1
ATOM 648 N N . GLN A 1 86 ? 16.180 6.685 -1.152 1.00 12.54 83 GLN A N 1
ATOM 649 C CA . GLN A 1 86 ? 15.309 7.196 -0.062 1.00 13.16 83 GLN A CA 1
ATOM 650 C C . GLN A 1 86 ? 15.884 6.950 1.331 1.00 12.81 83 GLN A C 1
ATOM 651 O O . GLN A 1 86 ? 16.176 5.804 1.699 1.00 13.29 83 GLN A O 1
ATOM 657 N N . LEU A 1 87 ? 16.043 8.013 2.112 1.00 12.26 84 LEU A N 1
ATOM 658 C CA . LEU A 1 87 ? 16.564 7.856 3.481 1.00 13.43 84 LEU A CA 1
ATOM 659 C C . LEU A 1 87 ? 15.708 6.909 4.324 1.00 14.35 84 LEU A C 1
ATOM 660 O O . LEU A 1 87 ? 16.246 6.030 5.024 1.00 14.19 84 LEU A O 1
ATOM 665 N N . PHE A 1 88 ? 14.387 7.077 4.241 1.00 13.44 85 PHE A N 1
ATOM 666 C CA . PHE A 1 88 ? 13.495 6.286 5.108 1.00 14.26 85 PHE A CA 1
ATOM 667 C C . PHE A 1 88 ? 13.383 4.825 4.693 1.00 14.75 85 PHE A C 1
ATOM 668 O O . PHE A 1 88 ? 12.732 4.040 5.394 1.00 16.32 85 PHE A O 1
ATOM 676 N N . ASP A 1 89 ? 14.017 4.441 3.583 1.00 14.11 86 ASP A N 1
ATOM 677 C CA . ASP A 1 89 ? 14.114 3.038 3.205 1.00 14.50 86 ASP A CA 1
ATOM 678 C C . ASP A 1 89 ? 15.365 2.394 3.761 1.00 13.59 86 ASP A C 1
ATOM 679 O O . ASP A 1 89 ? 15.527 1.185 3.634 1.00 14.06 86 ASP A O 1
ATOM 684 N N . ASN A 1 90 ? 16.232 3.193 4.393 1.00 11.66 87 ASN A N 1
ATOM 685 C CA . ASN A 1 90 ? 17.582 2.721 4.761 1.00 11.93 87 ASN A CA 1
ATOM 686 C C . ASN A 1 90 ? 18.072 3.077 6.176 1.00 11.46 87 ASN A C 1
ATOM 687 O O . ASN A 1 90 ? 19.252 2.897 6.492 1.00 12.24 87 ASN A O 1
ATOM 692 N N . LEU A 1 91 ? 17.175 3.501 7.047 1.00 11.57 88 LEU A N 1
ATOM 693 C CA . LEU A 1 91 ? 17.656 3.926 8.396 1.00 11.68 88 LEU A CA 1
ATOM 694 C C . LEU A 1 91 ? 18.249 2.800 9.211 1.00 11.00 88 LEU A C 1
ATOM 695 O O . LEU A 1 91 ? 19.184 3.021 9.971 1.00 12.35 88 LEU A O 1
ATOM 700 N N . ILE A 1 92 ? 17.668 1.613 9.129 1.00 11.00 89 ILE A N 1
ATOM 701 C CA . ILE A 1 92 ? 18.192 0.485 9.906 1.00 10.98 89 ILE A CA 1
ATOM 702 C C . ILE A 1 92 ? 19.664 0.205 9.534 1.00 11.64 89 ILE A C 1
ATOM 703 O O . ILE A 1 92 ? 20.505 0.061 10.396 1.00 11.12 89 ILE A O 1
ATOM 708 N N . SER A 1 93 ? 19.967 0.139 8.245 1.00 11.07 90 SER A N 1
ATOM 709 C CA . SER A 1 93 ? 21.359 -0.148 7.856 1.00 11.84 90 SER A CA 1
ATOM 710 C C . SER A 1 93 ? 22.317 0.988 8.202 1.00 11.72 90 SER A C 1
ATOM 711 O O . SER A 1 93 ? 23.469 0.730 8.583 1.00 12.35 90 SER A O 1
ATOM 714 N N . VAL A 1 94 ? 21.883 2.246 8.035 1.00 11.98 91 VAL A N 1
ATOM 715 C CA . VAL A 1 94 ? 22.717 3.372 8.416 1.00 11.88 91 VAL A CA 1
ATOM 716 C C . VAL A 1 94 ? 23.012 3.347 9.932 1.00 12.27 91 VAL A C 1
ATOM 717 O O . VAL A 1 94 ? 24.146 3.598 10.349 1.00 11.57 91 VAL A O 1
ATOM 721 N N . ALA A 1 95 ? 21.989 3.068 10.751 1.00 12.44 92 ALA A N 1
ATOM 722 C CA . ALA A 1 95 ? 22.201 2.982 12.185 1.00 12.07 92 ALA A CA 1
ATOM 723 C C . ALA A 1 95 ? 23.167 1.862 12.568 1.00 12.53 92 ALA A C 1
ATOM 724 O O . ALA A 1 95 ? 23.855 1.947 13.591 1.00 13.86 92 ALA A O 1
ATOM 726 N N . ALA A 1 96 ? 23.186 0.808 11.748 1.00 11.14 93 ALA A N 1
ATOM 727 C CA . ALA A 1 96 ? 24.002 -0.368 11.993 1.00 11.88 93 ALA A CA 1
ATOM 728 C C . ALA A 1 96 ? 25.459 -0.220 11.564 1.00 11.12 93 ALA A C 1
ATOM 729 O O . ALA A 1 96 ? 26.301 -1.035 11.985 1.00 12.15 93 ALA A O 1
ATOM 731 N N . ALA A 1 97 ? 25.768 0.796 10.765 1.00 10.96 94 ALA A N 1
ATOM 732 C CA . ALA A 1 97 ? 27.113 0.930 10.195 1.00 10.85 94 ALA A CA 1
ATOM 733 C C . ALA A 1 97 ? 28.152 1.173 11.274 1.00 11.83 94 ALA A C 1
ATOM 734 O O . ALA A 1 97 ? 27.866 1.831 12.301 1.00 11.92 94 ALA A O 1
ATOM 736 N N . LYS A 1 98 ? 29.344 0.615 11.076 1.00 11.17 95 LYS A N 1
ATOM 737 C CA . LYS A 1 98 ? 30.416 0.837 12.035 1.00 11.97 95 LYS A CA 1
ATOM 738 C C . LYS A 1 98 ? 30.804 2.305 12.098 1.00 12.65 95 LYS A C 1
ATOM 739 O O . LYS A 1 98 ? 30.902 2.919 13.214 1.00 13.98 95 LYS A O 1
ATOM 745 N N A CYS A 1 99 ? 31.062 2.887 10.932 0.50 12.36 96 CYS A N 1
ATOM 746 N N B CYS A 1 99 ? 31.065 2.877 10.934 0.50 13.14 96 CYS A N 1
ATOM 747 C CA A CYS A 1 99 ? 31.357 4.319 10.826 0.50 12.16 96 CYS A CA 1
ATOM 748 C CA B CYS A 1 99 ? 31.319 4.305 10.816 0.50 13.94 96 CYS A CA 1
ATOM 749 C C A CYS A 1 99 ? 30.103 5.186 10.974 0.50 12.13 96 CYS A C 1
ATOM 750 C C B CYS A 1 99 ? 30.070 5.114 11.116 0.50 13.11 96 CYS A C 1
ATOM 751 O O A CYS A 1 99 ? 29.035 4.869 10.451 0.50 11.73 96 CYS A O 1
ATOM 752 O O B CYS A 1 99 ? 28.960 4.660 10.862 0.50 13.24 96 CYS A O 1
ATOM 757 N N . SER A 1 100 ? 30.253 6.319 11.653 1.00 12.45 97 SER A N 1
ATOM 758 C CA . SER A 1 100 ? 29.110 7.177 11.938 1.00 13.16 97 SER A CA 1
ATOM 759 C C . SER A 1 100 ? 28.704 7.985 10.710 1.00 12.99 97 SER A C 1
ATOM 760 O O . SER A 1 100 ? 27.767 8.794 10.778 1.00 14.28 97 SER A O 1
ATOM 763 N N . VAL A 1 101 ? 29.457 7.817 9.617 1.00 12.69 98 VAL A N 1
ATOM 764 C CA . VAL A 1 101 ? 29.006 8.328 8.301 1.00 12.43 98 VAL A CA 1
ATOM 765 C C . VAL A 1 101 ? 28.867 7.185 7.308 1.00 11.46 98 VAL A C 1
ATOM 766 O O . VAL A 1 101 ? 29.539 6.159 7.442 1.00 12.73 98 VAL A O 1
ATOM 770 N N . VAL A 1 102 ? 27.995 7.368 6.318 1.00 10.89 99 VAL A N 1
ATOM 771 C CA . VAL A 1 102 ? 27.882 6.397 5.223 1.00 11.07 99 VAL A CA 1
ATOM 772 C C . VAL A 1 102 ? 28.270 7.145 3.934 1.00 10.36 99 VAL A C 1
ATOM 773 O O . VAL A 1 102 ? 27.974 8.306 3.785 1.00 10.42 99 VAL A O 1
ATOM 777 N N . PRO A 1 103 ? 29.030 6.499 3.051 1.00 9.96 100 PRO A N 1
ATOM 778 C CA . PRO A 1 103 ? 29.484 7.149 1.827 1.00 10.98 100 PRO A CA 1
ATOM 779 C C . PRO A 1 103 ? 28.387 7.149 0.760 1.00 10.82 100 PRO A C 1
ATOM 780 O O . PRO A 1 103 ? 27.634 6.201 0.670 1.00 11.33 100 PRO A O 1
ATOM 784 N N . LEU A 1 104 ? 28.316 8.234 -0.012 1.00 12.04 101 LEU A N 1
ATOM 785 C CA . LEU A 1 104 ? 27.437 8.337 -1.165 1.00 11.38 101 LEU A CA 1
ATOM 786 C C . LEU A 1 104 ? 28.252 8.087 -2.424 1.00 11.63 101 LEU A C 1
ATOM 787 O O . LEU A 1 104 ? 29.386 8.548 -2.533 1.00 12.29 101 LEU A O 1
ATOM 792 N N . ALA A 1 105 ? 27.699 7.314 -3.340 1.00 11.24 102 ALA A N 1
ATOM 793 C CA . ALA A 1 105 ? 28.395 7.122 -4.617 1.00 11.50 102 ALA A CA 1
ATOM 794 C C . ALA A 1 105 ? 27.344 6.978 -5.675 1.00 12.19 102 ALA A C 1
ATOM 795 O O . ALA A 1 105 ? 26.246 6.434 -5.419 1.00 12.43 102 ALA A O 1
ATOM 797 N N . ASP A 1 106 ? 27.675 7.482 -6.861 1.00 12.72 103 ASP A N 1
ATOM 798 C CA . ASP A 1 106 ? 26.724 7.422 -7.943 1.00 15.40 103 ASP A CA 1
ATOM 799 C C . ASP A 1 106 ? 26.720 6.024 -8.585 1.00 16.26 103 ASP A C 1
ATOM 800 O O . ASP A 1 106 ? 27.432 5.125 -8.117 1.00 15.96 103 ASP A O 1
ATOM 805 N N . GLU A 1 107 ? 25.915 5.862 -9.639 1.00 18.88 104 GLU A N 1
ATOM 806 C CA A GLU A 1 107 ? 25.773 4.575 -10.313 0.50 20.02 104 GLU A CA 1
ATOM 807 C CA B GLU A 1 107 ? 25.769 4.596 -10.357 0.50 20.08 104 GLU A CA 1
ATOM 808 C C . GLU A 1 107 ? 27.125 3.988 -10.776 1.00 20.78 104 GLU A C 1
ATOM 809 O O . GLU A 1 107 ? 27.304 2.768 -10.793 1.00 21.74 104 GLU A O 1
ATOM 820 N N . ASP A 1 108 ? 28.082 4.849 -11.108 1.00 21.05 105 ASP A N 1
ATOM 821 C CA . ASP A 1 108 ? 29.420 4.401 -11.534 1.00 21.09 105 ASP A CA 1
ATOM 822 C C . ASP A 1 108 ? 30.448 4.302 -10.400 1.00 20.44 105 ASP A C 1
ATOM 823 O O . ASP A 1 108 ? 31.631 4.020 -10.649 1.00 19.93 105 ASP A O 1
ATOM 828 N N . GLY A 1 109 ? 29.996 4.531 -9.165 1.00 17.68 106 GLY A N 1
ATOM 829 C CA . GLY A 1 109 ? 30.841 4.428 -7.962 1.00 16.88 106 GLY A CA 1
ATOM 830 C C . GLY A 1 109 ? 31.655 5.677 -7.664 1.00 15.39 106 GLY A C 1
ATOM 831 O O . GLY A 1 109 ? 32.542 5.666 -6.805 1.00 14.25 106 GLY A O 1
ATOM 832 N N . ARG A 1 110 ? 31.345 6.765 -8.368 1.00 14.48 107 ARG A N 1
ATOM 833 C CA . ARG A 1 110 ? 31.986 8.039 -8.109 1.00 14.51 107 ARG A CA 1
ATOM 834 C C . ARG A 1 110 ? 31.484 8.586 -6.805 1.00 13.50 107 ARG A C 1
ATOM 835 O O . ARG A 1 110 ? 30.270 8.658 -6.565 1.00 12.47 107 ARG A O 1
ATOM 843 N N . TYR A 1 111 ? 32.452 8.904 -5.946 1.00 12.24 108 TYR A N 1
ATOM 844 C CA . TYR A 1 111 ? 32.189 9.443 -4.621 1.00 12.21 108 TYR A CA 1
ATOM 845 C C . TYR A 1 111 ? 31.495 10.797 -4.653 1.00 12.28 108 TYR A C 1
ATOM 846 O O . TYR A 1 111 ? 31.907 11.704 -5.436 1.00 12.90 108 TYR A O 1
ATOM 855 N N . GLU A 1 112 ? 30.439 10.902 -3.853 1.00 12.76 109 GLU A N 1
ATOM 856 C CA . GLU A 1 112 ? 29.583 12.058 -3.841 1.00 13.58 109 GLU A CA 1
ATOM 857 C C . GLU A 1 112 ? 29.417 12.643 -2.473 1.00 15.19 109 GLU A C 1
ATOM 858 O O . GLU A 1 112 ? 28.453 13.377 -2.237 1.00 16.61 109 GLU A O 1
ATOM 864 N N . GLY A 1 113 ? 30.288 12.283 -1.551 1.00 13.87 110 GLY A N 1
ATOM 865 C CA . GLY A 1 113 ? 30.147 12.840 -0.193 1.00 13.37 110 GLY A CA 1
ATOM 866 C C . GLY A 1 113 ? 29.732 11.790 0.812 1.00 12.52 110 GLY A C 1
ATOM 867 O O . GLY A 1 113 ? 29.781 10.562 0.527 1.00 12.46 110 GLY A O 1
ATOM 868 N N . VAL A 1 114 ? 29.364 12.263 2.005 1.00 12.09 111 VAL A N 1
ATOM 869 C CA . VAL A 1 114 ? 28.911 11.359 3.071 1.00 11.43 111 VAL A CA 1
ATOM 870 C C . VAL A 1 114 ? 27.651 11.907 3.697 1.00 11.68 111 VAL A C 1
ATOM 871 O O . VAL A 1 114 ? 27.318 13.097 3.550 1.00 12.44 111 VAL A O 1
ATOM 875 N N . VAL A 1 115 ? 26.954 11.007 4.394 1.00 11.41 112 VAL A N 1
ATOM 876 C CA . VAL A 1 115 ? 25.800 11.399 5.228 1.00 11.63 112 VAL A CA 1
ATOM 877 C C . VAL A 1 115 ? 26.077 10.902 6.650 1.00 11.87 112 VAL A C 1
ATOM 878 O O . VAL A 1 115 ? 26.362 9.728 6.834 1.00 12.14 112 VAL A O 1
ATOM 882 N N . SER A 1 116 ? 26.005 11.806 7.651 1.00 11.74 113 SER A N 1
ATOM 883 C CA . SER A 1 116 ? 26.343 11.409 9.037 1.00 12.61 113 SER A CA 1
ATOM 884 C C . SER A 1 116 ? 25.123 11.040 9.825 1.00 11.94 113 SER A C 1
ATOM 885 O O . SER A 1 116 ? 24.019 11.593 9.619 1.00 11.32 113 SER A O 1
ATOM 888 N N . ARG A 1 117 ? 25.354 10.180 10.826 1.00 12.19 114 ARG A N 1
ATOM 889 C CA . ARG A 1 117 ? 24.293 9.895 11.794 1.00 11.43 114 ARG A CA 1
ATOM 890 C C . ARG A 1 117 ? 23.887 11.201 12.501 1.00 11.57 114 ARG A C 1
ATOM 891 O O . ARG A 1 117 ? 22.703 11.390 12.831 1.00 11.56 114 ARG A O 1
ATOM 899 N N . LYS A 1 118 ? 24.841 12.103 12.718 1.00 11.29 115 LYS A N 1
ATOM 900 C CA . LYS A 1 118 ? 24.524 13.368 13.374 1.00 11.04 115 LYS A CA 1
ATOM 901 C C . LYS A 1 118 ? 23.470 14.189 12.595 1.00 11.92 115 LYS A C 1
ATOM 902 O O . LYS A 1 118 ? 22.465 14.677 13.168 1.00 11.93 115 LYS A O 1
ATOM 908 N N . ARG A 1 119 ? 23.701 14.358 11.300 1.00 10.84 116 ARG A N 1
ATOM 909 C CA . ARG A 1 119 ? 22.709 15.082 10.491 1.00 11.52 116 ARG A CA 1
ATOM 910 C C . ARG A 1 119 ? 21.372 14.334 10.360 1.00 10.95 116 ARG A C 1
ATOM 911 O O . ARG A 1 119 ? 20.331 14.963 10.364 1.00 11.59 116 ARG A O 1
ATOM 919 N N . ILE A 1 120 ? 21.400 13.000 10.211 1.00 9.77 117 ILE A N 1
ATOM 920 C CA . ILE A 1 120 ? 20.151 12.274 10.121 1.00 9.74 117 ILE A CA 1
ATOM 921 C C . ILE A 1 120 ? 19.378 12.491 11.419 1.00 10.22 117 ILE A C 1
ATOM 922 O O . ILE A 1 120 ? 18.198 12.762 11.375 1.00 9.30 117 ILE A O 1
ATOM 927 N N . LEU A 1 121 ? 20.040 12.388 12.578 1.00 10.15 118 LEU A N 1
ATOM 928 C CA . LEU A 1 121 ? 19.281 12.542 13.865 1.00 10.18 118 LEU A CA 1
ATOM 929 C C . LEU A 1 121 ? 18.741 13.978 14.025 1.00 10.01 118 LEU A C 1
ATOM 930 O O . LEU A 1 121 ? 17.627 14.173 14.525 1.00 10.27 118 LEU A O 1
ATOM 935 N N . GLY A 1 122 ? 19.522 14.969 13.591 1.00 9.48 119 GLY A N 1
ATOM 936 C CA . GLY A 1 122 ? 19.083 16.369 13.639 1.00 10.14 119 GLY A CA 1
ATOM 937 C C . GLY A 1 122 ? 17.852 16.623 12.767 1.00 10.70 119 GLY A C 1
ATOM 938 O O . GLY A 1 122 ? 16.917 17.328 13.170 1.00 10.50 119 GLY A O 1
ATOM 939 N N . PHE A 1 123 ? 17.864 16.008 11.580 1.00 10.20 120 PHE A N 1
ATOM 940 C CA . PHE A 1 123 ? 16.720 16.023 10.648 1.00 11.20 120 PHE A CA 1
ATOM 941 C C . PHE A 1 123 ? 15.473 15.344 11.294 1.00 10.96 120 PHE A C 1
ATOM 942 O O . PHE A 1 123 ? 14.400 15.906 11.317 1.00 10.44 120 PHE A O 1
ATOM 950 N N . LEU A 1 124 ? 15.644 14.133 11.824 1.00 10.79 121 LEU A N 1
ATOM 951 C CA . LEU A 1 124 ? 14.528 13.451 12.498 1.00 10.64 121 LEU A CA 1
ATOM 952 C C . LEU A 1 124 ? 13.976 14.240 13.703 1.00 10.65 121 LEU A C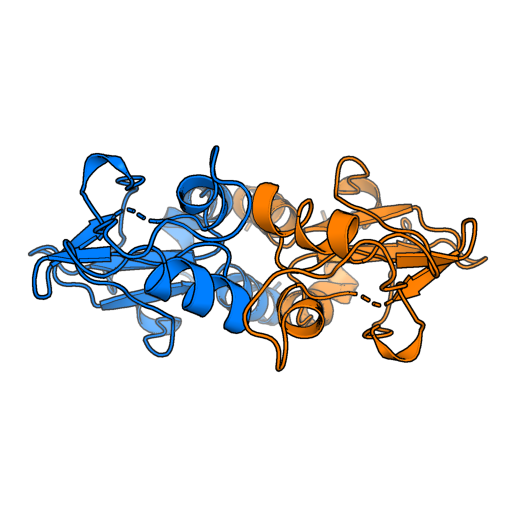 1
ATOM 953 O O . LEU A 1 124 ? 12.740 14.292 13.910 1.00 11.31 121 LEU A O 1
ATOM 958 N N . ALA A 1 125 ? 14.863 14.828 14.504 1.00 11.28 122 ALA A N 1
ATOM 959 C CA . ALA A 1 125 ? 14.477 15.556 15.735 1.00 13.20 122 ALA A CA 1
ATOM 960 C C . ALA A 1 125 ? 13.473 16.650 15.437 1.00 14.35 122 ALA A C 1
ATOM 961 O O . ALA A 1 125 ? 12.656 17.003 16.270 1.00 13.73 122 ALA A O 1
ATOM 963 N N . GLU A 1 126 ? 13.552 17.191 14.226 1.00 16.46 123 GLU A N 1
ATOM 964 C CA . GLU A 1 126 ? 12.685 18.268 13.829 1.00 19.67 123 GLU A CA 1
ATOM 965 C C . GLU A 1 126 ? 11.236 17.827 13.598 1.00 21.49 123 GLU A C 1
ATOM 966 O O . GLU A 1 126 ? 10.337 18.659 13.621 1.00 21.25 123 GLU A O 1
ATOM 972 N N . ARG A 1 127 ? 11.029 16.532 13.360 1.00 23.93 124 ARG A N 1
ATOM 973 C CA . ARG A 1 127 ? 9.734 15.986 12.907 1.00 27.30 124 ARG A CA 1
ATOM 974 C C . ARG A 1 127 ? 9.118 14.897 13.809 1.00 29.00 124 ARG A C 1
ATOM 975 O O . ARG A 1 127 ? 7.987 14.455 13.591 1.00 30.23 124 ARG A O 1
ATOM 983 N N . ILE A 1 128 ? 9.857 14.461 14.814 1.00 30.23 125 ILE A N 1
ATOM 984 C CA . ILE A 1 128 ? 9.341 13.480 15.772 1.00 31.00 125 ILE A CA 1
ATOM 985 C C . ILE A 1 128 ? 8.601 14.210 16.885 1.00 31.42 125 ILE A C 1
ATOM 986 O O . ILE A 1 128 ? 9.187 15.057 17.552 1.00 32.33 125 ILE A O 1
ATOM 991 N N . ASN B 1 2 ? 6.422 5.076 21.869 1.00 23.33 -1 ASN B N 1
ATOM 992 C CA . ASN B 1 2 ? 7.576 5.007 22.820 1.00 22.40 -1 ASN B CA 1
ATOM 993 C C . ASN B 1 2 ? 7.836 6.371 23.470 1.00 21.25 -1 ASN B C 1
ATOM 994 O O . ASN B 1 2 ? 8.955 6.661 23.905 1.00 21.12 -1 ASN B O 1
ATOM 999 N N . ALA B 1 3 ? 6.788 7.188 23.576 1.00 19.55 0 ALA B N 1
ATOM 1000 C CA . ALA B 1 3 ? 6.935 8.576 23.988 1.00 18.11 0 ALA B CA 1
ATOM 1001 C C . ALA B 1 3 ? 7.618 8.703 25.347 1.00 18.01 0 ALA B C 1
ATOM 1002 O O . ALA B 1 3 ? 8.253 9.714 25.614 1.00 18.83 0 ALA B O 1
ATOM 1004 N N . SER B 1 4 ? 7.492 7.676 26.195 1.00 16.69 1 SER B N 1
ATOM 1005 C CA . SER B 1 4 ? 7.974 7.799 27.572 1.00 15.94 1 SER B CA 1
ATOM 1006 C C . SER B 1 4 ? 9.348 7.194 27.838 1.00 15.03 1 SER B C 1
ATOM 1007 O O . SER B 1 4 ? 9.814 7.253 29.001 1.00 15.98 1 SER B O 1
ATOM 1010 N N A VAL B 1 5 ? 9.988 6.645 26.802 0.50 14.02 2 VAL B N 1
ATOM 1011 N N B VAL B 1 5 ? 9.988 6.643 26.802 0.50 13.79 2 VAL B N 1
ATOM 1012 C CA A VAL B 1 5 ? 11.296 5.986 26.950 0.50 12.93 2 VAL B CA 1
ATOM 1013 C CA B VAL B 1 5 ? 11.314 6.024 26.958 0.50 12.45 2 VAL B CA 1
ATOM 1014 C C A VAL B 1 5 ? 12.371 6.950 27.465 0.50 12.29 2 VAL B C 1
ATOM 1015 C C B VAL B 1 5 ? 12.318 7.005 27.547 0.50 11.95 2 VAL B C 1
ATOM 1016 O O A VAL B 1 5 ? 12.492 8.076 26.971 0.50 12.27 2 VAL B O 1
ATOM 1017 O O B VAL B 1 5 ? 12.325 8.198 27.209 0.50 11.46 2 VAL B O 1
ATOM 1024 N N . THR B 1 6 ? 13.138 6.497 28.460 1.00 11.43 3 THR B N 1
ATOM 1025 C CA . THR B 1 6 ? 14.078 7.347 29.175 1.00 11.64 3 THR B CA 1
ATOM 1026 C C . THR B 1 6 ? 15.488 7.050 28.735 1.00 10.74 3 THR B C 1
ATOM 1027 O O . THR B 1 6 ? 15.733 5.985 28.179 1.00 11.74 3 THR B O 1
ATOM 1031 N N . PHE B 1 7 ? 16.407 7.991 28.952 1.00 11.56 4 PHE B N 1
ATOM 1032 C CA . PHE B 1 7 ? 17.836 7.786 28.570 1.00 11.05 4 PHE B CA 1
ATOM 1033 C C . PHE B 1 7 ? 18.413 6.473 29.126 1.00 11.70 4 PHE B C 1
ATOM 1034 O O . PHE B 1 7 ? 19.247 5.841 28.494 1.00 11.90 4 PHE B O 1
ATOM 1042 N N . SER B 1 8 ? 17.956 6.090 30.329 1.00 10.61 5 SER B N 1
ATOM 1043 C CA . SER B 1 8 ? 18.446 4.854 30.973 1.00 10.41 5 SER B CA 1
ATOM 1044 C C . SER B 1 8 ? 18.390 3.649 30.026 1.00 9.48 5 SER B C 1
ATOM 1045 O O . SER B 1 8 ? 19.248 2.754 30.093 1.00 11.31 5 SER B O 1
ATOM 1048 N N . TYR B 1 9 ? 17.335 3.600 29.196 1.00 9.98 6 TYR B N 1
ATOM 1049 C CA . TYR B 1 9 ? 17.112 2.485 28.266 1.00 10.33 6 TYR B CA 1
ATOM 1050 C C . TYR B 1 9 ? 18.309 2.154 27.395 1.00 11.19 6 TYR B C 1
ATOM 1051 O O . TYR B 1 9 ? 18.574 0.972 27.112 1.00 12.32 6 TYR B O 1
ATOM 1060 N N . LEU B 1 10 ? 19.025 3.201 27.001 1.00 11.61 7 LEU B N 1
ATOM 1061 C CA . LEU B 1 10 ? 20.166 3.065 26.068 1.00 11.99 7 LEU B CA 1
ATOM 1062 C C . LEU B 1 10 ? 21.484 3.275 26.747 1.00 13.49 7 LEU B C 1
ATOM 1063 O O . LEU B 1 10 ? 22.524 3.330 26.073 1.00 14.11 7 LEU B O 1
ATOM 1068 N N . ALA B 1 11 ? 21.481 3.348 28.088 1.00 13.07 8 ALA B N 1
ATOM 1069 C CA . ALA B 1 11 ? 22.741 3.628 28.791 1.00 13.83 8 ALA B CA 1
ATOM 1070 C C . ALA B 1 11 ? 23.812 2.572 28.518 1.00 14.22 8 ALA B C 1
ATOM 1071 O O . ALA B 1 11 ? 23.530 1.374 28.532 1.00 15.06 8 ALA B O 1
ATOM 1073 N N . GLU B 1 12 ? 25.038 3.012 28.254 1.00 15.08 9 GLU B N 1
ATOM 1074 C CA . GLU B 1 12 ? 26.175 2.058 28.133 1.00 16.47 9 GLU B CA 1
ATOM 1075 C C . GLU B 1 12 ? 27.293 2.478 29.051 1.00 15.44 9 GLU B C 1
ATOM 1076 O O . GLU B 1 12 ? 27.600 3.668 29.119 1.00 15.00 9 GLU B O 1
ATOM 1082 N N . THR B 1 13 ? 27.924 1.505 29.722 1.00 15.23 10 THR B N 1
ATOM 1083 C CA . THR B 1 13 ? 29.055 1.818 30.591 1.00 16.57 10 THR B CA 1
ATOM 1084 C C . THR B 1 13 ? 30.348 1.217 30.054 1.00 17.76 10 THR B C 1
ATOM 1085 O O . THR B 1 13 ? 31.445 1.563 30.564 1.00 18.12 10 THR B O 1
ATOM 1089 N N . ASP B 1 14 ? 30.219 0.360 29.029 1.00 17.55 11 ASP B N 1
ATOM 1090 C CA . ASP B 1 14 ? 31.370 -0.193 28.277 1.00 18.77 11 ASP B CA 1
ATOM 1091 C C . ASP B 1 14 ? 31.821 0.830 27.221 1.00 18.48 11 ASP B C 1
ATOM 1092 O O . ASP B 1 14 ? 31.691 0.621 26.014 1.00 20.56 11 ASP B O 1
ATOM 1097 N N . TYR B 1 15 ? 32.324 1.954 27.698 1.00 17.23 12 TYR B N 1
ATOM 1098 C CA . TYR B 1 15 ? 32.684 3.075 26.890 1.00 15.55 12 TYR B CA 1
ATOM 1099 C C . TYR B 1 15 ? 33.878 3.672 27.606 1.00 15.10 12 TYR B C 1
ATOM 1100 O O . TYR B 1 15 ? 33.889 3.680 28.843 1.00 16.27 12 TYR B O 1
ATOM 1109 N N . PRO B 1 16 ? 34.895 4.166 26.865 1.00 14.00 13 PRO B N 1
ATOM 1110 C CA . PRO B 1 16 ? 36.036 4.732 27.575 1.00 13.76 13 PRO B CA 1
ATOM 1111 C C . PRO B 1 16 ? 35.641 5.859 28.552 1.00 13.35 13 PRO B C 1
ATOM 1112 O O . PRO B 1 16 ? 34.799 6.703 28.249 1.00 13.08 13 PRO B O 1
ATOM 1116 N N . VAL B 1 17 ? 36.216 5.828 29.750 1.00 13.25 14 VAL B N 1
ATOM 1117 C CA . VAL B 1 17 ? 35.983 6.896 30.704 1.00 13.73 14 VAL B CA 1
ATOM 1118 C C . VAL B 1 17 ? 37.281 7.102 31.484 1.00 13.60 14 VAL B C 1
ATOM 1119 O O . VAL B 1 17 ? 37.964 6.126 31.821 1.00 14.30 14 VAL B O 1
ATOM 1123 N N . PHE B 1 18 ? 37.642 8.358 31.723 1.00 13.46 15 PHE B N 1
ATOM 1124 C CA . PHE B 1 18 ? 38.928 8.675 32.358 1.00 13.62 15 PHE B CA 1
ATOM 1125 C C . PHE B 1 18 ? 38.692 9.436 33.674 1.00 15.33 15 PHE B C 1
ATOM 1126 O O . PHE B 1 18 ? 37.573 9.855 33.967 1.00 14.47 15 PHE B O 1
ATOM 1134 N N . THR B 1 19 ? 39.737 9.575 34.477 1.00 16.16 16 THR B N 1
ATOM 1135 C CA . THR B 1 19 ? 39.644 10.288 35.728 1.00 17.94 16 THR B CA 1
ATOM 1136 C C . THR B 1 19 ? 40.519 11.544 35.656 1.00 18.05 16 THR B C 1
ATOM 1137 O O . THR B 1 19 ? 41.626 11.526 35.097 1.00 17.02 16 THR B O 1
ATOM 1141 N N . LEU B 1 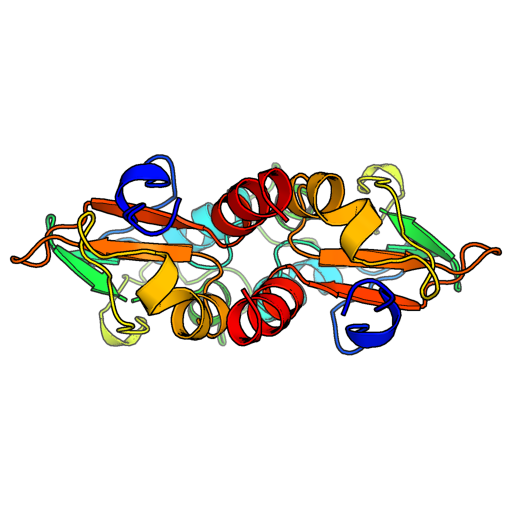20 ? 39.995 12.639 36.202 1.00 18.80 17 LEU B N 1
ATOM 1142 C CA . LEU B 1 20 ? 40.706 13.903 36.231 1.00 19.27 17 LEU B CA 1
ATOM 1143 C C . LEU B 1 20 ? 42.065 13.703 36.915 1.00 19.42 17 LEU B C 1
ATOM 1144 O O . LEU B 1 20 ? 42.153 13.058 37.959 1.00 19.51 17 LEU B O 1
ATOM 1149 N N . GLY B 1 21 ? 43.128 14.222 36.300 1.00 19.20 18 GLY B N 1
ATOM 1150 C CA . GLY B 1 21 ? 44.481 14.035 36.820 1.00 19.14 18 GLY B CA 1
ATOM 1151 C C . GLY B 1 21 ? 45.126 12.739 36.365 1.00 18.70 18 GLY B C 1
ATOM 1152 O O . GLY B 1 21 ? 46.267 12.489 36.679 1.00 18.83 18 GL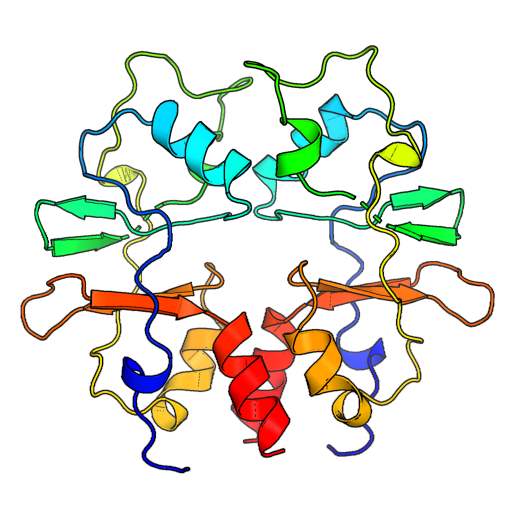Y B O 1
ATOM 1153 N N . GLY B 1 22 ? 44.394 11.919 35.616 1.00 18.07 19 GLY B N 1
ATOM 1154 C CA . GLY B 1 22 ? 44.876 10.618 35.153 1.00 17.48 19 GLY B CA 1
ATOM 1155 C C . GLY B 1 22 ? 45.782 10.750 33.949 1.00 16.95 19 GLY B C 1
ATOM 1156 O O . GLY B 1 22 ? 45.948 11.859 33.412 1.00 16.84 19 GLY B O 1
ATOM 1157 N N A SER B 1 23 ? 46.352 9.622 33.521 0.50 16.63 20 SER B N 1
ATOM 1158 N N B SER B 1 23 ? 46.356 9.624 33.523 0.50 17.05 20 SER B N 1
ATOM 1159 C CA A SER B 1 23 ? 47.265 9.558 32.365 0.50 16.05 20 SER B CA 1
ATOM 1160 C CA B SER B 1 23 ? 47.285 9.576 32.382 0.50 16.91 20 SER B CA 1
ATOM 1161 C C A SER B 1 23 ? 46.629 10.002 31.055 0.50 16.23 20 SER B C 1
ATOM 1162 C C B SER B 1 23 ? 46.660 9.986 31.053 0.50 16.69 20 SER B C 1
ATOM 1163 O O A SER B 1 23 ? 45.726 9.344 30.540 0.50 16.03 20 SER B O 1
ATOM 1164 O O B SER B 1 23 ? 45.796 9.288 30.523 0.50 16.47 20 SER B O 1
ATOM 1169 N N . THR B 1 24 ? 47.116 11.121 30.528 1.00 16.57 21 THR B N 1
ATOM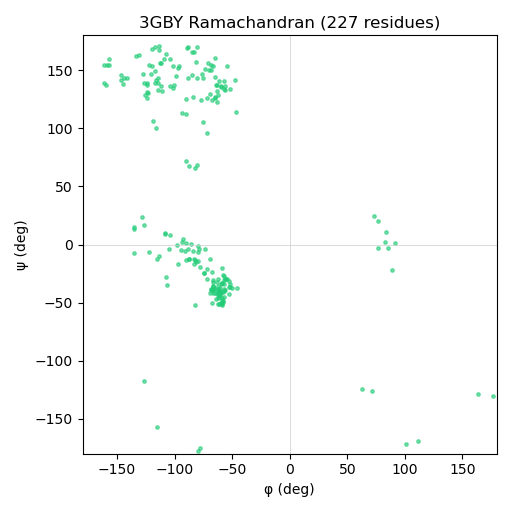 1170 C CA . THR B 1 24 ? 46.683 11.644 29.220 1.00 17.06 21 THR B CA 1
ATOM 1171 C C . THR B 1 24 ? 47.170 10.780 28.047 1.00 16.33 21 THR B C 1
ATOM 1172 O O . THR B 1 24 ? 46.511 10.699 27.003 1.00 15.75 21 THR B O 1
ATOM 1176 N N . ALA B 1 25 ? 48.331 10.155 28.221 1.00 15.76 22 ALA B N 1
ATOM 1177 C CA . ALA B 1 25 ? 48.884 9.235 27.234 1.00 15.55 22 ALA B CA 1
ATOM 1178 C C . ALA B 1 25 ? 47.966 8.042 27.108 1.00 15.52 22 ALA B C 1
ATOM 1179 O O . ALA B 1 25 ? 47.633 7.618 26.000 1.00 15.65 22 ALA B O 1
ATOM 1181 N N . ASP B 1 26 ? 47.574 7.506 28.258 1.00 15.95 23 ASP B N 1
ATOM 1182 C CA . ASP B 1 26 ? 46.620 6.413 28.334 1.00 16.48 23 ASP B CA 1
ATOM 1183 C C . ASP B 1 26 ? 45.314 6.854 27.649 1.00 15.25 23 ASP B C 1
ATOM 1184 O O . ASP B 1 26 ? 44.795 6.137 26.806 1.00 14.20 23 ASP B O 1
ATOM 1189 N N . ALA B 1 27 ? 44.818 8.041 28.011 1.00 14.44 24 ALA B N 1
ATOM 1190 C CA . ALA B 1 27 ? 43.546 8.524 27.490 1.00 13.50 24 ALA B CA 1
ATOM 1191 C C . ALA B 1 27 ? 43.604 8.601 25.963 1.00 12.59 24 ALA B C 1
ATOM 1192 O O . ALA B 1 27 ? 42.732 8.045 25.285 1.00 11.68 24 ALA B O 1
ATOM 1194 N N . ALA B 1 28 ? 44.640 9.255 25.425 1.00 11.70 25 ALA B N 1
ATOM 1195 C CA . ALA B 1 28 ? 44.775 9.410 23.973 1.00 11.78 25 ALA B CA 1
ATOM 1196 C C . ALA B 1 28 ? 44.844 8.069 23.228 1.00 11.97 25 ALA B C 1
ATOM 1197 O O . ALA B 1 28 ? 44.157 7.875 22.204 1.00 10.37 25 ALA B O 1
ATOM 1199 N N . ARG B 1 29 ? 45.668 7.150 23.739 1.00 12.37 26 ARG B N 1
ATOM 1200 C CA . ARG B 1 29 ? 45.751 5.793 23.196 1.00 12.70 26 ARG B CA 1
ATOM 1201 C C . ARG B 1 29 ? 44.415 5.025 23.173 1.00 12.75 26 ARG B C 1
ATOM 1202 O O . ARG B 1 29 ? 44.070 4.395 22.139 1.00 12.67 26 ARG B O 1
ATOM 1210 N N A ARG B 1 30 ? 43.692 5.070 24.296 0.50 12.77 27 ARG B N 1
ATOM 1211 N N B ARG B 1 30 ? 43.695 5.066 24.300 0.50 13.03 27 ARG B N 1
ATOM 1212 C CA A ARG B 1 30 ? 42.424 4.365 24.455 0.50 12.58 27 ARG B CA 1
ATOM 1213 C CA B ARG B 1 30 ? 42.417 4.376 24.465 0.50 13.12 27 ARG B CA 1
ATOM 1214 C C A ARG B 1 30 ? 41.329 4.929 23.558 0.50 12.26 27 ARG B C 1
ATOM 1215 C C B ARG B 1 30 ? 41.385 4.925 23.494 0.50 12.56 27 ARG B C 1
ATOM 1216 O O A ARG B 1 30 ? 40.541 4.165 23.017 0.50 12.45 27 ARG B O 1
ATOM 1217 O O B ARG B 1 30 ? 40.713 4.149 22.825 0.50 12.73 27 ARG B O 1
ATOM 1232 N N . LEU B 1 31 ? 41.288 6.253 23.404 1.00 12.02 28 LEU B N 1
ATOM 1233 C CA . LEU B 1 31 ? 40.351 6.898 22.472 1.00 11.59 28 LEU B CA 1
ATOM 1234 C C . LEU B 1 31 ? 40.661 6.452 21.058 1.00 11.70 28 LEU B C 1
ATOM 1235 O O . LEU B 1 31 ? 39.758 6.008 20.335 1.00 12.64 28 LEU B O 1
ATOM 1240 N N . ALA B 1 32 ? 41.924 6.599 20.654 1.00 11.12 29 ALA B N 1
ATOM 1241 C CA . ALA B 1 32 ? 42.317 6.243 19.267 1.00 11.12 29 ALA B CA 1
ATOM 1242 C C . ALA B 1 32 ? 42.108 4.773 18.973 1.00 11.90 29 ALA B C 1
ATOM 1243 O O . ALA B 1 32 ? 41.759 4.418 17.861 1.00 12.98 29 ALA B O 1
ATOM 1245 N N . ALA B 1 33 ? 42.326 3.906 19.960 1.00 12.07 30 ALA B N 1
ATOM 1246 C CA . ALA B 1 33 ? 42.229 2.456 19.729 1.00 12.82 30 ALA B CA 1
ATOM 1247 C C . ALA B 1 33 ? 40.770 1.983 19.677 1.00 13.64 30 ALA B C 1
ATOM 1248 O O . ALA B 1 33 ? 40.466 0.930 19.113 1.00 14.58 30 ALA B O 1
ATOM 1250 N N . SER B 1 34 ? 39.877 2.783 20.220 1.00 13.98 31 SER B N 1
ATOM 1251 C CA . SER B 1 34 ? 38.508 2.357 20.466 1.00 14.74 31 SER B CA 1
ATOM 1252 C C . SER B 1 34 ? 37.530 2.936 19.480 1.00 15.03 31 SER B C 1
ATOM 1253 O O . SER B 1 34 ? 36.344 2.604 19.544 1.00 15.47 31 SER B O 1
ATOM 1256 N N . GLY B 1 35 ? 37.990 3.806 18.579 1.00 14.99 32 GLY B N 1
ATOM 1257 C CA . GLY B 1 35 ? 37.080 4.384 17.596 1.00 15.24 32 GLY B CA 1
ATOM 1258 C C . GLY B 1 35 ? 36.179 5.490 18.138 1.00 15.43 32 GLY B C 1
ATOM 1259 O O . GLY B 1 35 ? 35.156 5.831 17.517 1.00 16.60 32 GLY B O 1
ATOM 1260 N N . CYS B 1 36 ? 36.592 6.069 19.247 1.00 14.73 33 CYS B N 1
ATOM 1261 C CA . CYS B 1 36 ? 35.896 7.184 19.900 1.00 15.29 33 CYS B CA 1
ATOM 1262 C C . CYS B 1 36 ? 36.695 8.470 19.791 1.00 14.52 33 CYS B C 1
ATOM 1263 O O . CYS B 1 36 ? 37.892 8.500 20.095 1.00 16.09 33 CYS B O 1
ATOM 1266 N N . ALA B 1 37 ? 36.047 9.549 19.396 1.00 12.96 34 ALA B N 1
ATOM 1267 C CA . ALA B 1 37 ? 36.759 10.821 19.303 1.00 12.46 34 ALA B CA 1
ATOM 1268 C C . ALA B 1 37 ? 36.742 11.546 20.637 1.00 12.84 34 ALA B C 1
ATOM 1269 O O . ALA B 1 37 ? 37.474 12.513 20.811 1.00 12.40 34 ALA B O 1
ATOM 1271 N N . CYS B 1 38 ? 35.900 11.082 21.561 1.00 11.99 35 CYS B N 1
ATOM 1272 C CA . CYS B 1 38 ? 35.671 11.811 22.792 1.00 13.51 35 CYS B CA 1
ATOM 1273 C C . CYS B 1 38 ? 35.126 10.855 23.866 1.00 12.83 35 CYS B C 1
ATOM 1274 O O . CYS B 1 38 ? 34.527 9.826 23.549 1.00 13.46 35 CYS B O 1
ATOM 1277 N N . ALA B 1 39 ? 35.353 11.193 25.134 1.00 12.97 36 ALA B N 1
ATOM 1278 C CA . ALA B 1 39 ? 34.900 10.334 26.228 1.00 11.86 36 ALA B CA 1
ATOM 1279 C C . ALA B 1 39 ? 34.753 11.157 27.498 1.00 11.14 36 ALA B C 1
ATOM 1280 O O . ALA B 1 39 ? 35.409 12.206 27.637 1.00 11.46 36 ALA B O 1
ATOM 1282 N N . PRO B 1 40 ? 33.880 10.696 28.430 1.00 10.03 37 PRO B N 1
ATOM 1283 C CA . PRO B 1 40 ? 33.690 11.420 29.699 1.00 10.52 37 PRO B CA 1
ATOM 1284 C C . PRO B 1 40 ? 34.886 11.335 30.638 1.00 9.74 37 PRO B C 1
ATOM 1285 O O . PRO B 1 40 ? 35.598 10.347 30.613 1.00 10.35 37 PRO B O 1
ATOM 1289 N N . VAL B 1 41 ? 35.081 12.379 31.456 1.00 9.32 38 VAL B N 1
ATOM 1290 C CA . VAL B 1 41 ? 36.135 12.431 32.458 1.00 11.15 38 VAL B CA 1
ATOM 1291 C C . VAL B 1 41 ? 35.471 12.686 33.825 1.00 11.05 38 VAL B C 1
ATOM 1292 O O . VAL B 1 41 ? 34.593 13.552 33.948 1.00 11.53 38 VAL B O 1
ATOM 1296 N N . LEU B 1 42 ? 35.838 11.896 34.824 1.00 11.45 39 LEU B N 1
ATOM 1297 C CA . LEU B 1 42 ? 35.179 11.974 36.127 1.00 12.41 39 LEU B CA 1
ATOM 1298 C C . LEU B 1 42 ? 36.152 12.525 37.154 1.00 13.43 39 LEU B C 1
ATOM 1299 O O . LEU B 1 42 ? 37.366 12.452 36.972 1.00 13.21 39 LEU B O 1
ATOM 1304 N N . ASP B 1 43 ? 35.596 13.098 38.214 1.00 14.03 40 ASP B N 1
ATOM 1305 C CA . ASP B 1 43 ? 36.347 13.393 39.415 1.00 15.20 40 ASP B CA 1
ATOM 1306 C C . ASP B 1 43 ? 35.668 12.583 40.485 1.00 14.56 40 ASP B C 1
ATOM 1307 O O . ASP B 1 43 ? 34.547 12.901 40.897 1.00 14.68 40 ASP B O 1
ATOM 1312 N N . GLY B 1 44 ? 36.329 11.510 40.889 1.00 14.30 41 GLY B N 1
ATOM 1313 C CA . GLY B 1 44 ? 35.704 10.506 41.724 1.00 15.59 41 GLY B CA 1
ATOM 1314 C C . GLY B 1 44 ? 34.566 9.929 40.902 1.00 15.27 41 GLY B C 1
ATOM 1315 O O . GLY B 1 44 ? 34.767 9.523 39.760 1.00 16.42 41 GLY B O 1
ATOM 1316 N N . GLU B 1 45 ? 33.361 9.971 41.464 1.00 15.64 42 GLU B N 1
ATOM 1317 C CA . GLU B 1 45 ? 32.176 9.482 40.753 1.00 15.68 42 GLU B CA 1
ATOM 1318 C C . GLU B 1 45 ? 31.491 10.530 39.872 1.00 14.93 42 GLU B C 1
ATOM 1319 O O . GLU B 1 45 ? 30.626 10.173 39.075 1.00 15.11 42 GLU B O 1
ATOM 1325 N N . ARG B 1 46 ? 31.854 11.802 40.028 1.00 13.43 43 ARG B N 1
ATOM 1326 C CA . ARG B 1 46 ? 31.132 12.891 39.400 1.00 12.22 43 ARG B CA 1
ATOM 1327 C C . ARG B 1 46 ? 31.586 13.117 37.961 1.00 10.90 43 ARG B C 1
ATOM 1328 O O . ARG B 1 46 ? 32.786 13.278 37.711 1.00 10.64 43 ARG B O 1
ATOM 1336 N N . TYR B 1 47 ? 30.634 13.128 37.020 1.00 9.50 44 TYR B N 1
ATOM 1337 C CA . TYR B 1 47 ? 30.935 13.534 35.664 1.00 9.81 44 TYR B CA 1
ATOM 1338 C C . TYR B 1 47 ? 31.337 14.989 35.658 1.00 10.61 44 TYR B C 1
ATOM 1339 O O . TYR B 1 47 ? 30.634 15.818 36.213 1.00 10.08 44 TYR B O 1
ATOM 1348 N N . LEU B 1 48 ? 32.496 15.296 35.070 1.00 10.96 45 LEU B N 1
ATOM 1349 C CA . LEU B 1 48 ? 32.904 16.708 34.876 1.00 12.41 45 LEU B CA 1
ATOM 1350 C C . LEU B 1 48 ? 32.823 17.266 33.445 1.00 12.46 45 LEU B C 1
ATOM 1351 O O . LEU B 1 48 ? 32.559 18.465 33.237 1.00 13.36 45 LEU B O 1
ATOM 1356 N N . GLY B 1 49 ? 33.099 16.426 32.459 1.00 11.29 46 GLY B N 1
ATOM 1357 C CA . GLY B 1 49 ? 33.251 16.990 31.142 1.00 10.86 46 GLY B CA 1
ATOM 1358 C C . GLY B 1 49 ? 33.652 15.921 30.171 1.00 11.05 46 GLY B C 1
ATOM 1359 O O . GLY B 1 49 ? 33.917 14.778 30.563 1.00 11.74 46 GLY B O 1
ATOM 1368 N N . VAL B 1 51 ? 36.382 14.826 27.124 1.00 10.82 48 VAL B N 1
ATOM 1369 C CA . VAL B 1 51 ? 37.719 15.129 26.586 1.00 10.32 48 VAL B CA 1
ATOM 1370 C C . VAL B 1 51 ? 37.790 14.573 25.141 1.00 10.76 48 VAL B C 1
ATOM 1371 O O . VAL B 1 51 ? 37.253 13.462 24.876 1.00 11.52 48 VAL B O 1
ATOM 1375 N N . HIS B 1 52 ? 38.407 15.352 24.241 1.00 9.96 49 HIS B N 1
ATOM 1376 C CA . HIS B 1 52 ? 38.470 15.013 22.808 1.00 10.41 49 HIS B CA 1
ATOM 1377 C C . HIS B 1 52 ? 39.881 14.692 22.412 1.00 9.73 49 HIS B C 1
ATOM 1378 O O . HIS B 1 52 ? 40.812 15.422 22.788 1.00 9.96 49 HIS B O 1
ATOM 1385 N N . LEU B 1 53 ? 40.021 13.625 21.616 1.00 8.56 50 LEU B N 1
ATOM 1386 C CA . LEU B 1 53 ? 41.335 13.192 21.181 1.00 9.55 50 LEU B CA 1
ATOM 1387 C C . LEU B 1 53 ? 42.057 14.341 20.460 1.00 9.85 50 LEU B C 1
ATOM 1388 O O . LEU B 1 53 ? 43.271 14.558 20.648 1.00 10.09 50 LEU B O 1
ATOM 1393 N N . SER B 1 54 ? 41.309 15.090 19.657 1.00 9.97 51 SER B N 1
ATOM 1394 C CA . SER B 1 54 ? 41.870 16.226 18.930 1.00 11.33 51 SER B CA 1
ATOM 1395 C C . SER B 1 54 ? 42.531 17.237 19.877 1.00 11.73 51 SER B C 1
ATOM 1396 O O . SER B 1 54 ? 43.614 17.778 19.569 1.00 11.75 51 SER B O 1
ATOM 1399 N N . ARG B 1 55 ? 41.909 17.462 21.027 1.00 11.53 52 ARG B N 1
ATOM 1400 C CA . ARG B 1 55 ? 42.474 18.367 22.033 1.00 12.61 52 ARG B CA 1
ATOM 1401 C C . ARG B 1 55 ? 43.751 17.790 22.658 1.00 12.12 52 ARG B C 1
ATOM 1402 O O . ARG B 1 55 ? 44.701 18.521 22.912 1.00 12.81 52 ARG B O 1
ATOM 1410 N N . LEU B 1 56 ? 43.784 16.483 22.909 1.00 12.05 53 LEU B N 1
ATOM 1411 C CA . LEU B 1 56 ? 44.964 15.877 23.548 1.00 12.26 53 LEU B CA 1
ATOM 1412 C C . LEU B 1 56 ? 46.188 15.928 22.655 1.00 12.94 53 LEU B C 1
ATOM 1413 O O . LEU B 1 56 ? 47.328 16.010 23.153 1.00 12.27 53 LEU B O 1
ATOM 1418 N N . LEU B 1 57 ? 45.940 15.849 21.333 1.00 13.50 54 LEU B N 1
ATOM 1419 C CA . LEU B 1 57 ? 47.013 15.816 20.336 1.00 15.06 54 LEU B CA 1
ATOM 1420 C C . LEU B 1 57 ? 47.293 17.171 19.706 1.00 17.36 54 LEU B C 1
ATOM 1421 O O . LEU B 1 57 ? 48.209 17.296 18.890 1.00 18.65 54 LEU B O 1
ATOM 1426 N N . GLU B 1 58 ? 46.541 18.190 20.125 1.00 19.67 55 GLU B N 1
ATOM 1427 C CA . GLU B 1 58 ? 46.646 19.525 19.547 1.00 21.59 55 GLU B CA 1
ATOM 1428 C C . GLU B 1 58 ? 48.043 20.096 19.784 1.00 22.47 55 GLU B C 1
ATOM 1429 O O . GLU B 1 58 ? 48.550 20.062 20.916 1.00 23.17 55 GLU B O 1
ATOM 1435 N N . GLY B 1 59 ? 48.679 20.577 18.710 1.00 22.93 56 GLY B N 1
ATOM 1436 C CA . GLY B 1 59 ? 49.944 21.325 18.811 1.00 23.54 56 GLY B CA 1
ATOM 1437 C C . GLY B 1 59 ? 51.210 20.495 18.775 1.00 24.07 56 GLY B C 1
ATOM 1438 O O . GLY B 1 59 ? 52.285 21.000 18.431 1.00 24.27 56 GLY B O 1
ATOM 1439 N N . ARG B 1 60 ? 51.081 19.213 19.108 1.00 24.38 57 ARG B N 1
ATOM 1440 C CA . ARG B 1 60 ? 52.233 18.321 19.238 1.00 24.56 57 ARG B CA 1
ATOM 1441 C C . ARG B 1 60 ? 52.359 17.399 18.042 1.00 24.00 57 ARG B C 1
ATOM 1442 O O . ARG B 1 60 ? 51.388 17.166 17.315 1.00 24.15 57 ARG B O 1
ATOM 1450 N N . LYS B 1 61 ? 53.544 16.852 17.831 1.00 23.20 58 LYS B N 1
ATOM 1451 C CA . LYS B 1 61 ? 53.667 15.910 16.736 1.00 22.51 58 LYS B CA 1
ATOM 1452 C C . LYS B 1 61 ? 53.569 14.438 17.141 1.00 21.72 58 LYS B C 1
ATOM 1453 O O . LYS B 1 61 ? 53.315 13.579 16.299 1.00 22.41 58 LYS B O 1
ATOM 1459 N N . GLY B 1 62 ? 53.733 14.152 18.425 1.00 20.17 59 GLY B N 1
ATOM 1460 C CA . GLY B 1 62 ? 53.670 12.789 18.917 1.00 18.47 59 GLY B CA 1
ATOM 1461 C C . GLY B 1 62 ? 52.498 12.571 19.854 1.00 17.49 59 GLY B C 1
ATOM 1462 O O . GLY B 1 62 ? 51.500 13.297 19.829 1.00 17.96 59 GLY B O 1
ATOM 1463 N N . TRP B 1 63 ? 52.629 11.559 20.695 1.00 16.41 60 TRP B N 1
ATOM 1464 C CA . TRP B 1 63 ? 51.593 11.208 21.636 1.00 15.33 60 TRP B CA 1
ATOM 1465 C C . TRP B 1 63 ? 51.981 11.737 23.015 1.00 15.55 60 TRP B C 1
ATOM 1466 O O . TRP B 1 63 ? 53.179 11.914 23.294 1.00 15.65 60 TRP B O 1
ATOM 1477 N N . PRO B 1 64 ? 50.981 12.009 23.870 1.00 15.50 61 PRO B N 1
ATOM 1478 C CA . PRO B 1 64 ? 51.261 12.457 25.248 1.00 15.52 61 PRO B CA 1
ATOM 1479 C C . PRO B 1 64 ? 52.311 11.570 25.909 1.00 15.41 61 PRO B C 1
ATOM 1480 O O . PRO B 1 64 ? 52.333 10.356 25.710 1.00 15.14 61 PRO B O 1
ATOM 1484 N N . THR B 1 65 ? 53.191 12.176 26.679 1.00 15.68 62 THR B N 1
ATOM 1485 C CA . THR B 1 65 ? 54.152 11.408 27.433 1.00 16.15 62 THR B CA 1
ATOM 1486 C C . THR B 1 65 ? 53.599 11.000 28.798 1.00 15.92 62 THR B C 1
ATOM 1487 O O . THR B 1 65 ? 52.535 11.489 29.225 1.00 14.47 62 THR B O 1
ATOM 1491 N N . VAL B 1 66 ? 54.327 10.123 29.489 1.00 15.59 63 VAL B N 1
ATOM 1492 C CA . VAL B 1 66 ? 53.864 9.646 30.790 1.00 15.97 63 VAL B CA 1
ATOM 1493 C C . VAL B 1 66 ? 53.572 10.771 31.784 1.00 15.71 63 VAL B C 1
ATOM 1494 O O . VAL B 1 66 ? 52.695 10.605 32.625 1.00 16.62 63 VAL B O 1
ATOM 1498 N N . LYS B 1 67 ? 54.273 11.907 31.665 1.00 16.20 64 LYS B N 1
ATOM 1499 C CA . LYS B 1 67 ? 54.171 13.017 32.657 1.00 16.56 64 LYS B CA 1
ATOM 1500 C C . LYS B 1 67 ? 52.881 13.826 32.552 1.00 16.63 64 LYS B C 1
ATOM 1501 O O . LYS B 1 67 ? 52.463 14.470 33.528 1.00 16.08 64 LYS B O 1
ATOM 1507 N N . GLU B 1 68 ? 52.287 13.811 31.358 1.00 17.23 65 GLU B N 1
ATOM 1508 C CA . GLU B 1 68 ? 51.131 14.643 31.030 1.00 18.00 65 GLU B CA 1
ATOM 1509 C C . GLU B 1 68 ? 49.880 14.205 31.775 1.00 17.08 65 GLU B C 1
ATOM 1510 O O . GLU B 1 68 ? 49.527 13.022 31.747 1.00 15.92 65 GLU B O 1
ATOM 1516 N N . LYS B 1 69 ? 49.214 15.172 32.416 1.00 16.86 66 LYS B N 1
ATOM 1517 C CA . LYS B 1 69 ? 48.088 14.900 33.280 1.00 17.09 66 LYS B CA 1
ATOM 1518 C C . LYS B 1 69 ? 46.796 15.514 32.744 1.00 17.62 66 LYS B C 1
ATOM 1519 O O . LYS B 1 69 ? 46.787 16.623 32.201 1.00 17.79 66 LYS B O 1
ATOM 1521 N N . LEU B 1 70 ? 45.708 14.775 32.902 1.00 17.54 67 LEU B N 1
ATOM 1522 C CA . LEU B 1 70 ? 44.387 15.215 32.444 1.00 18.23 67 LEU B CA 1
ATOM 1523 C C . LEU B 1 70 ? 43.820 16.355 33.308 1.00 18.44 67 LEU B C 1
ATOM 1524 O O . LEU B 1 70 ? 43.257 16.105 34.370 1.00 19.97 67 LEU B O 1
ATOM 1529 N N . GLY B 1 71 ? 43.996 17.603 32.876 1.00 18.47 68 GLY B N 1
ATOM 1530 C CA . GLY B 1 71 ? 43.560 18.756 33.689 1.00 18.62 68 GLY B CA 1
ATOM 1531 C C . GLY B 1 71 ? 42.121 19.140 33.373 1.00 18.54 68 GLY B C 1
ATOM 1532 O O . GLY B 1 71 ? 41.535 18.634 32.414 1.00 18.08 68 GLY B O 1
ATOM 1533 N N . GLU B 1 72 ? 41.530 20.017 34.189 1.00 18.22 69 GLU B N 1
ATOM 1534 C CA . GLU B 1 72 ? 40.149 20.449 33.947 1.00 18.47 69 GLU B CA 1
ATOM 1535 C C . GLU B 1 72 ? 40.062 21.373 32.739 1.00 18.44 69 GLU B C 1
ATOM 1536 O O . GLU B 1 72 ? 39.046 21.396 32.026 1.00 18.29 69 GLU B O 1
ATOM 1542 N N . GLU B 1 73 ? 41.155 22.101 32.499 1.00 18.73 70 GLU B N 1
ATOM 1543 C CA . GLU B 1 73 ? 41.279 23.001 31.360 1.00 19.07 70 GLU B CA 1
ATOM 1544 C C . GLU B 1 73 ? 41.110 22.267 30.007 1.00 18.12 70 GLU B C 1
ATOM 1545 O O . GLU B 1 73 ? 40.777 22.907 29.012 1.00 18.50 70 GLU B O 1
ATOM 1551 N N . LEU B 1 74 ? 41.300 20.941 29.997 1.00 16.44 71 LEU B N 1
ATOM 1552 C CA . LEU B 1 74 ? 41.154 20.134 28.775 1.00 14.74 71 LEU B CA 1
ATOM 1553 C C . LEU B 1 74 ? 39.732 19.703 28.446 1.00 14.12 71 LEU B C 1
ATOM 1554 O O . LEU B 1 74 ? 39.494 19.100 27.390 1.00 14.55 71 LEU B O 1
ATOM 1559 N N . LEU B 1 75 ? 38.795 19.989 29.337 1.00 12.62 72 LEU B N 1
ATOM 1560 C CA . LEU B 1 75 ? 37.486 19.398 29.218 1.00 12.13 72 LEU B CA 1
ATOM 1561 C C . LEU B 1 75 ? 36.490 20.332 28.568 1.00 11.82 72 LEU B C 1
ATOM 1562 O O . LEU B 1 75 ? 36.525 21.544 28.808 1.00 13.17 72 LEU B O 1
ATOM 1567 N N . GLU B 1 76 ? 35.579 19.764 27.787 1.00 10.98 73 GLU B N 1
ATOM 1568 C CA . GLU B 1 76 ? 34.375 20.476 27.380 1.00 10.14 73 GLU B CA 1
ATOM 1569 C C . GLU B 1 76 ? 33.298 20.107 28.396 1.00 9.51 73 GLU B C 1
ATOM 1570 O O . GLU B 1 76 ? 32.863 18.948 28.450 1.00 11.51 73 GLU B O 1
ATOM 1576 N N . THR B 1 77 ? 32.864 21.079 29.197 1.00 9.11 74 THR B N 1
ATOM 1577 C CA . THR B 1 77 ? 31.936 20.765 30.290 1.00 9.63 74 THR B CA 1
ATOM 1578 C C . THR B 1 77 ? 30.515 20.885 29.766 1.00 9.55 74 THR B C 1
ATOM 1579 O O . THR B 1 77 ? 29.777 21.816 30.125 1.00 9.74 74 THR B O 1
ATOM 1583 N N . VAL B 1 78 ? 30.147 19.927 28.931 1.00 9.98 75 VAL B N 1
ATOM 1584 C CA . VAL B 1 78 ? 28.851 19.950 28.264 1.00 10.11 75 VAL B CA 1
ATOM 1585 C C . VAL B 1 78 ? 27.779 19.356 29.139 1.00 10.54 75 VAL B C 1
ATOM 1586 O O . VAL B 1 78 ? 28.088 18.711 30.139 1.00 11.13 75 VAL B O 1
ATOM 1590 N N . ARG B 1 79 ? 26.520 19.575 28.774 1.00 10.15 76 ARG B N 1
ATOM 1591 C CA . ARG B 1 79 ? 25.406 19.138 29.633 1.00 11.43 76 ARG B CA 1
ATOM 1592 C C . ARG B 1 79 ? 25.337 17.603 29.721 1.00 11.17 76 ARG B C 1
ATOM 1593 O O . ARG B 1 79 ? 25.847 16.872 28.845 1.00 12.09 76 ARG B O 1
ATOM 1601 N N . SER B 1 80 ? 24.791 17.133 30.826 1.00 11.31 77 SER B N 1
ATOM 1602 C CA . SER B 1 80 ? 24.451 15.712 31.006 1.00 11.13 77 SER B CA 1
ATOM 1603 C C . SER B 1 80 ? 22.935 15.531 31.104 1.00 11.62 77 SER B C 1
ATOM 1604 O O . SER B 1 80 ? 22.193 16.510 31.189 1.00 11.30 77 SER B O 1
ATOM 1607 N N . TYR B 1 81 ? 22.473 14.282 31.086 1.00 10.61 78 TYR B N 1
ATOM 1608 C CA . TYR B 1 81 ? 21.054 14.004 31.192 1.00 11.00 78 TYR B CA 1
ATOM 1609 C C . TYR B 1 81 ? 20.861 13.013 32.306 1.00 11.99 78 TYR B C 1
ATOM 1610 O O . TYR B 1 81 ? 21.725 12.167 32.508 1.00 12.39 78 TYR B O 1
ATOM 1619 N N . ARG B 1 82 ? 19.735 13.111 33.023 1.00 12.20 79 ARG B N 1
ATOM 1620 C CA . ARG B 1 82 ? 19.457 12.116 34.071 1.00 12.94 79 ARG B CA 1
ATOM 1621 C C . ARG B 1 82 ? 18.986 10.840 33.390 1.00 12.74 79 ARG B C 1
ATOM 1622 O O . ARG B 1 82 ? 18.328 10.895 32.363 1.00 13.14 79 ARG B O 1
ATOM 1630 N N . PRO B 1 83 ? 19.315 9.669 33.964 1.00 12.52 80 PRO B N 1
ATOM 1631 C CA . PRO B 1 83 ? 18.811 8.425 33.372 1.00 12.17 80 PRO B CA 1
ATOM 1632 C C . PRO B 1 83 ? 17.283 8.424 33.226 1.00 11.69 80 PRO B C 1
ATOM 1633 O O . PRO B 1 83 ? 16.754 7.816 32.290 1.00 11.12 80 PRO B O 1
ATOM 1637 N N . GLY B 1 84 ? 16.588 9.136 34.113 1.00 11.55 81 GLY B N 1
ATOM 1638 C CA . GLY B 1 84 ? 15.127 9.111 34.088 1.00 11.03 81 GLY B CA 1
ATOM 1639 C C . GLY B 1 84 ? 14.493 10.171 33.215 1.00 12.20 81 GLY B C 1
ATOM 1640 O O . GLY B 1 84 ? 13.266 10.252 33.165 1.00 13.51 81 GLY B O 1
ATOM 1641 N N . GLU B 1 85 ? 15.307 10.994 32.553 1.00 12.21 82 GLU B N 1
ATOM 1642 C CA . GLU B 1 85 ? 14.776 11.995 31.597 1.00 13.24 82 GLU B CA 1
ATOM 1643 C C . GLU B 1 85 ? 14.241 11.312 30.329 1.00 12.63 82 GLU B C 1
ATOM 1644 O O . GLU B 1 85 ? 14.720 10.233 29.954 1.00 12.87 82 GLU B O 1
ATOM 1650 N N A GLN B 1 86 ? 13.240 11.925 29.699 0.50 12.77 83 GLN B N 1
ATOM 1651 N N B GLN B 1 86 ? 13.254 11.928 29.680 0.50 13.04 83 GLN B N 1
ATOM 1652 C CA A GLN B 1 86 ? 12.678 11.366 28.459 0.50 13.07 83 GLN B CA 1
ATOM 1653 C CA B GLN B 1 86 ? 12.625 11.335 28.481 0.50 13.50 83 GLN B CA 1
ATOM 1654 C C A GLN B 1 86 ? 13.578 11.630 27.281 0.50 13.36 83 GLN B C 1
ATOM 1655 C C B GLN B 1 86 ? 13.426 11.630 27.221 0.50 13.67 83 GLN B C 1
ATOM 1656 O O A GLN B 1 86 ? 13.986 12.765 27.032 0.50 14.11 83 GLN B O 1
ATOM 1657 O O B GLN B 1 86 ? 13.590 12.794 26.846 0.50 14.10 83 GLN B O 1
ATOM 1668 N N . LEU B 1 87 ? 13.869 10.577 26.538 1.00 13.68 84 LEU B N 1
ATOM 1669 C CA . LEU B 1 87 ? 14.741 10.710 25.338 1.00 14.96 84 LEU B CA 1
ATOM 1670 C C . LEU B 1 87 ? 14.115 11.662 24.288 1.00 16.41 84 LEU B C 1
ATOM 1671 O O . LEU B 1 87 ? 14.789 12.565 23.745 1.00 16.57 84 LEU B O 1
ATOM 1676 N N . PHE B 1 88 ? 12.804 11.533 24.081 1.00 16.74 85 PHE B N 1
ATOM 1677 C CA . PHE B 1 88 ? 12.116 12.305 23.041 1.00 17.31 85 PHE B CA 1
ATOM 1678 C C . PHE B 1 88 ? 11.786 13.731 23.396 1.00 17.22 85 PHE B C 1
ATOM 1679 O O . PHE B 1 88 ? 11.239 14.471 22.553 1.00 18.49 85 PHE B O 1
ATOM 1687 N N . ASP B 1 89 ? 12.120 14.141 24.613 1.00 16.22 86 ASP B N 1
ATOM 1688 C CA . ASP B 1 89 ? 12.075 15.561 24.972 1.00 17.03 86 ASP B CA 1
ATOM 1689 C C . ASP B 1 89 ? 13.400 16.223 24.647 1.00 15.34 86 ASP B C 1
ATOM 1690 O O . ASP B 1 89 ? 13.533 17.420 24.844 1.00 15.55 86 ASP B O 1
ATOM 1695 N N . ASN B 1 90 ? 14.386 15.456 24.183 1.00 14.20 87 ASN B N 1
ATOM 1696 C CA . ASN B 1 90 ? 15.778 15.968 24.116 1.00 13.68 87 ASN B CA 1
ATOM 1697 C C . ASN B 1 90 ? 16.529 15.658 22.814 1.00 13.68 87 ASN B C 1
ATOM 1698 O O . ASN B 1 90 ? 17.769 15.845 22.719 1.00 12.98 87 ASN B O 1
ATOM 1703 N N . LEU B 1 91 ? 15.805 15.217 21.785 1.00 13.12 88 LEU B N 1
ATOM 1704 C CA . LEU B 1 91 ? 16.532 14.783 20.578 1.00 13.36 88 LEU B CA 1
ATOM 1705 C C . LEU B 1 91 ? 17.231 15.929 19.885 1.00 12.24 88 LEU B C 1
ATOM 1706 O O . LEU B 1 91 ? 18.336 15.728 19.333 1.00 12.63 88 LEU B O 1
ATOM 1711 N N . ILE B 1 92 ? 16.629 17.120 19.889 1.00 10.66 89 ILE B N 1
ATOM 1712 C CA . ILE B 1 92 ? 17.301 18.259 19.247 1.00 12.27 89 ILE B CA 1
ATOM 1713 C C . ILE B 1 92 ? 18.676 18.522 19.867 1.00 12.49 89 ILE B C 1
ATOM 1714 O O . ILE B 1 92 ? 19.669 18.669 19.145 1.00 11.94 89 ILE B O 1
ATOM 1719 N N . SER B 1 93 ? 18.721 18.579 21.208 1.00 12.20 90 SER B N 1
ATOM 1720 C CA . SER B 1 93 ? 19.996 18.849 21.905 1.00 12.98 90 SER B CA 1
ATOM 1721 C C . SER B 1 93 ? 20.994 17.701 21.737 1.00 12.43 90 SER B C 1
ATOM 1722 O O . SER B 1 93 ? 22.176 17.953 21.547 1.00 12.77 90 SER B O 1
ATOM 1725 N N . VAL B 1 94 ? 20.522 16.444 21.767 1.00 11.62 91 VAL B N 1
ATOM 1726 C CA . VAL B 1 94 ? 21.428 15.306 21.580 1.00 12.42 91 VAL B CA 1
ATOM 1727 C C . VAL B 1 94 ? 22.014 15.324 20.166 1.00 12.37 91 VAL B C 1
ATOM 1728 O O . VAL B 1 94 ? 23.213 15.063 19.985 1.00 12.69 91 VAL B O 1
ATOM 1732 N N . ALA B 1 95 ? 21.175 15.634 19.176 1.00 11.44 92 ALA B N 1
ATOM 1733 C CA . ALA B 1 95 ? 21.660 15.743 17.782 1.00 12.59 92 ALA B CA 1
ATOM 1734 C C . ALA B 1 95 ? 22.678 16.852 17.594 1.00 12.98 92 ALA B C 1
ATOM 1735 O O . ALA B 1 95 ? 23.595 16.735 16.758 1.00 13.92 92 ALA B O 1
ATOM 1737 N N . ALA B 1 96 ? 22.522 17.930 18.370 1.00 12.15 93 ALA B N 1
ATOM 1738 C CA . ALA B 1 96 ? 23.441 19.067 18.301 1.00 12.77 93 ALA B CA 1
ATOM 1739 C C . ALA B 1 96 ? 24.772 18.895 19.046 1.00 12.13 93 ALA B C 1
ATOM 1740 O O . ALA B 1 96 ? 25.677 19.691 18.839 1.00 13.68 93 ALA B O 1
ATOM 1742 N N . ALA B 1 97 ? 24.876 17.890 19.909 1.00 12.06 94 ALA B N 1
ATOM 1743 C CA . ALA B 1 97 ? 26.070 17.715 20.771 1.00 11.75 94 ALA B CA 1
ATOM 1744 C C . ALA B 1 97 ? 27.297 17.496 19.890 1.00 12.57 94 ALA B C 1
ATOM 1745 O O . ALA B 1 97 ? 27.215 16.818 18.850 1.00 12.91 94 ALA B O 1
ATOM 1747 N N . LYS B 1 98 ? 28.427 18.077 20.280 1.00 13.03 95 LYS B N 1
ATOM 1748 C CA . LYS B 1 98 ? 29.656 17.870 19.534 1.00 13.04 95 LYS B CA 1
ATOM 1749 C C . LYS B 1 98 ? 30.046 16.380 19.508 1.00 13.37 95 LYS B C 1
ATOM 1750 O O . LYS B 1 98 ? 30.235 15.760 18.407 1.00 13.34 95 LYS B O 1
ATOM 1756 N N A CYS B 1 99 ? 30.177 15.797 20.702 0.50 12.55 96 CYS B N 1
ATOM 1757 N N B CYS B 1 99 ? 30.145 15.806 20.699 0.50 13.18 96 CYS B N 1
ATOM 1758 C CA A CYS B 1 99 ? 30.485 14.367 20.875 0.50 13.44 96 CYS B CA 1
ATOM 1759 C CA B CYS B 1 99 ? 30.383 14.382 20.866 0.50 14.73 96 CYS B CA 1
ATOM 1760 C C A CYS B 1 99 ? 29.260 13.533 20.505 0.50 13.66 96 CYS B C 1
ATOM 1761 C C B CYS B 1 99 ? 29.210 13.598 20.313 0.50 14.45 96 CYS B C 1
ATOM 1762 O O A CYS B 1 99 ? 28.131 13.956 20.778 0.50 13.54 96 CYS B O 1
ATOM 1763 O O B CYS B 1 99 ? 28.083 14.111 20.248 0.50 14.24 96 CYS B O 1
ATOM 1768 N N . SER B 1 100 ? 29.489 12.382 19.854 1.00 13.93 97 SER B N 1
ATOM 1769 C CA . SER B 1 100 ? 28.424 11.520 19.409 1.00 14.83 97 SER B CA 1
ATOM 1770 C C . SER B 1 100 ? 27.808 10.689 20.532 1.00 14.03 97 SER B C 1
ATOM 1771 O O . SER B 1 100 ? 26.973 9.843 20.256 1.00 14.22 97 SER B O 1
ATOM 1774 N N . VAL B 1 101 ? 28.286 10.856 21.772 1.00 13.70 98 VAL B N 1
ATOM 1775 C CA . VAL B 1 101 ? 27.572 10.331 22.913 1.00 12.63 98 VAL B CA 1
ATOM 1776 C C . VAL B 1 101 ? 27.280 11.489 23.838 1.00 11.76 98 VAL B C 1
ATOM 1777 O O . VAL B 1 101 ? 27.978 12.495 23.803 1.00 13.06 98 VAL B O 1
ATOM 1781 N N . VAL B 1 102 ? 26.227 11.349 24.633 1.00 10.98 99 VAL B N 1
ATOM 1782 C CA . VAL B 1 102 ? 25.945 12.344 25.697 1.00 11.20 99 VAL B CA 1
ATOM 1783 C C . VAL B 1 102 ? 26.114 11.635 27.035 1.00 10.53 99 VAL B C 1
ATOM 1784 O O . VAL B 1 102 ? 25.816 10.450 27.120 1.00 10.98 99 VAL B O 1
ATOM 1788 N N . PRO B 1 103 ? 26.650 12.323 28.062 1.00 10.69 100 PRO B N 1
ATOM 1789 C CA . PRO B 1 103 ? 26.847 11.642 29.341 1.00 10.57 100 PRO B CA 1
ATOM 1790 C C . PRO B 1 103 ? 25.561 11.685 30.197 1.00 10.85 100 PRO B C 1
ATOM 1791 O O . PRO B 1 103 ? 24.769 12.656 30.146 1.00 11.08 100 PRO B O 1
ATOM 1795 N N . LEU B 1 104 ? 25.357 10.613 30.955 1.00 11.12 101 LEU B N 1
ATOM 1796 C CA . LEU B 1 104 ? 24.269 10.534 31.941 1.00 11.37 101 LEU B CA 1
ATOM 1797 C C . LEU B 1 104 ? 24.840 10.767 33.318 1.00 11.62 101 LEU B C 1
ATOM 1798 O O . LEU B 1 104 ? 25.882 10.215 33.660 1.00 11.54 101 LEU B O 1
ATOM 1803 N N . ALA B 1 105 ? 24.159 11.595 34.106 1.00 11.77 102 ALA B N 1
ATOM 1804 C CA . ALA B 1 105 ? 24.537 11.788 35.505 1.00 11.53 102 ALA B CA 1
ATOM 1805 C C . ALA B 1 105 ? 23.272 11.914 36.343 1.00 12.51 102 ALA B C 1
ATOM 1806 O O . ALA B 1 105 ? 22.264 12.492 35.905 1.00 11.76 102 ALA B O 1
ATOM 1808 N N . ASP B 1 106 ? 23.312 11.360 37.547 1.00 12.84 103 ASP B N 1
ATOM 1809 C CA . ASP B 1 106 ? 22.144 11.432 38.401 1.00 15.62 103 ASP B CA 1
ATOM 1810 C C . ASP B 1 106 ? 22.038 12.824 39.045 1.00 16.94 103 ASP B C 1
ATOM 1811 O O . ASP B 1 106 ? 22.829 13.721 38.739 1.00 16.12 103 ASP B O 1
ATOM 1816 N N . GLU B 1 107 ? 21.053 12.986 39.939 1.00 19.46 104 GLU B N 1
ATOM 1817 C CA . GLU B 1 107 ? 20.822 14.247 40.616 1.00 22.01 104 GLU B CA 1
ATOM 1818 C C . GLU B 1 107 ? 22.007 14.771 41.444 1.00 22.05 104 GLU B C 1
ATOM 1819 O O . GLU B 1 107 ? 22.183 15.985 41.548 1.00 23.13 104 GLU B O 1
ATOM 1825 N N . ASP B 1 108 ? 22.801 13.880 42.029 1.00 21.55 105 ASP B N 1
ATOM 1826 C CA . ASP B 1 108 ? 24.055 14.305 42.687 1.00 21.62 105 ASP B CA 1
ATOM 1827 C C . ASP B 1 108 ? 25.206 14.570 41.711 1.00 20.29 105 ASP B C 1
ATOM 1828 O O . ASP B 1 108 ? 26.284 14.919 42.175 1.00 20.18 105 ASP B O 1
ATOM 1833 N N . GLY B 1 109 ? 25.026 14.332 40.398 1.00 18.84 106 GLY B N 1
ATOM 1834 C CA . GLY B 1 109 ? 26.116 14.468 39.411 1.00 16.46 106 GLY B CA 1
ATOM 1835 C C . GLY B 1 109 ? 26.911 13.183 39.145 1.00 15.31 106 GLY B C 1
ATOM 1836 O O . GLY B 1 109 ? 27.879 13.176 38.381 1.00 14.08 106 GLY B O 1
ATOM 1837 N N . ARG B 1 110 ? 26.521 12.092 39.807 1.00 14.54 107 ARG B N 1
ATOM 1838 C CA . ARG B 1 110 ? 27.222 10.818 39.692 1.00 14.27 107 ARG B CA 1
ATOM 1839 C C . ARG B 1 110 ? 27.064 10.241 38.277 1.00 13.11 107 ARG B C 1
ATOM 1840 O O . ARG B 1 110 ? 25.947 10.069 37.788 1.00 12.16 107 ARG B O 1
ATOM 1848 N N . TYR B 1 111 ? 28.193 9.959 37.636 1.00 11.81 108 TYR B N 1
ATOM 1849 C CA . TYR B 1 111 ? 28.199 9.373 36.276 1.00 12.19 108 TYR B CA 1
ATOM 1850 C C . TYR B 1 111 ? 27.437 8.048 36.187 1.00 12.65 108 TYR B C 1
ATOM 1851 O O . TYR B 1 111 ? 27.621 7.153 37.038 1.00 12.59 108 TYR B O 1
ATOM 1860 N N . GLU B 1 112 ? 26.599 7.922 35.159 1.00 13.36 109 GLU B N 1
ATOM 1861 C CA . GLU B 1 112 ? 25.744 6.740 34.993 1.00 14.12 109 GLU B CA 1
ATOM 1862 C C . GLU B 1 112 ? 25.891 6.143 33.597 1.00 14.63 109 GLU B C 1
ATOM 1863 O O . GLU B 1 112 ? 25.000 5.468 33.113 1.00 15.76 109 GLU B O 1
ATOM 1869 N N . GLY B 1 113 ? 27.004 6.400 32.940 1.00 13.67 110 GLY B N 1
ATOM 1870 C CA . GLY B 1 113 ? 27.146 5.923 31.544 1.00 13.51 110 GLY B CA 1
ATOM 1871 C C . GLY B 1 113 ? 26.908 6.989 30.495 1.00 13.08 110 GLY B C 1
ATOM 1872 O O . GLY B 1 113 ? 26.784 8.202 30.800 1.00 14.00 110 GLY B O 1
ATOM 1873 N N . VAL B 1 114 ? 26.857 6.533 29.253 1.00 12.28 111 VAL B N 1
ATOM 1874 C CA . VAL B 1 114 ? 26.625 7.433 28.112 1.00 11.96 111 VAL B CA 1
ATOM 1875 C C . VAL B 1 114 ? 25.525 6.866 27.232 1.00 11.54 111 VAL B C 1
ATOM 1876 O O . VAL B 1 114 ? 25.170 5.673 27.322 1.00 12.24 111 VAL B O 1
ATOM 1880 N N . VAL B 1 115 ? 24.976 7.724 26.386 1.00 11.30 112 VAL B N 1
ATOM 1881 C CA . VAL B 1 115 ? 24.030 7.275 25.330 1.00 11.54 112 VAL B CA 1
ATOM 1882 C C . VAL B 1 115 ? 24.543 7.783 24.002 1.00 11.98 112 VAL B C 1
ATOM 1883 O O . VAL B 1 115 ? 24.799 8.989 23.873 1.00 12.11 112 VAL B O 1
ATOM 1887 N N . SER B 1 116 ? 24.658 6.871 23.014 1.00 11.95 113 SER B N 1
ATOM 1888 C CA . SER B 1 116 ? 25.257 7.229 21.727 1.00 12.52 113 SER B CA 1
ATOM 1889 C C . SER B 1 116 ? 24.185 7.565 20.707 1.00 12.29 113 SER B C 1
ATOM 1890 O O . SER B 1 116 ? 23.056 7.033 20.735 1.00 10.64 113 SER B O 1
ATOM 1893 N N . ARG B 1 117 ? 24.563 8.428 19.764 1.00 12.36 114 ARG B N 1
ATOM 1894 C CA . ARG B 1 117 ? 23.698 8.687 18.630 1.00 12.06 114 ARG B CA 1
ATOM 1895 C C . ARG B 1 117 ? 23.415 7.389 17.850 1.00 11.43 114 ARG B C 1
ATOM 1896 O O . ARG B 1 117 ? 22.326 7.209 17.331 1.00 12.11 114 ARG B O 1
ATOM 1904 N N . LYS B 1 118 ? 24.383 6.481 17.808 1.00 11.09 115 LYS B N 1
ATOM 1905 C CA . LYS B 1 118 ? 24.224 5.255 17.082 1.00 10.66 115 LYS B CA 1
ATOM 1906 C C . LYS B 1 118 ? 23.074 4.456 17.682 1.00 11.31 115 LYS B C 1
ATOM 1907 O O . LYS B 1 118 ? 22.163 4.006 16.948 1.00 11.54 115 LYS B O 1
ATOM 1913 N N . ARG B 1 119 ? 23.101 4.255 19.002 1.00 10.67 116 ARG B N 1
ATOM 1914 C CA . ARG B 1 119 ? 22.008 3.493 19.600 1.00 11.82 116 ARG B CA 1
ATOM 1915 C C . ARG B 1 119 ? 20.660 4.208 19.520 1.00 11.18 116 ARG B C 1
ATOM 1916 O O . ARG B 1 119 ? 19.634 3.529 19.374 1.00 12.64 116 ARG B O 1
ATOM 1924 N N . ILE B 1 120 ? 20.642 5.534 19.653 1.00 9.80 117 ILE B N 1
ATOM 1925 C CA . ILE B 1 120 ? 19.375 6.287 19.491 1.00 10.54 117 ILE B CA 1
ATOM 1926 C C . ILE B 1 120 ? 18.828 6.041 18.081 1.00 10.42 117 ILE B C 1
ATOM 1927 O O . ILE B 1 120 ? 17.658 5.672 17.916 1.00 10.29 117 ILE B O 1
ATOM 1932 N N . LEU B 1 121 ? 19.667 6.211 17.059 1.00 9.46 118 LEU B N 1
ATOM 1933 C CA . LEU B 1 121 ? 19.194 6.015 15.684 1.00 9.89 118 LEU B CA 1
ATOM 1934 C C . LEU B 1 121 ? 18.731 4.586 15.457 1.00 9.79 118 LEU B C 1
ATOM 1935 O O . LEU B 1 121 ? 17.736 4.347 14.763 1.00 11.05 118 LEU B O 1
ATOM 1940 N N . GLY B 1 122 ? 19.433 3.616 16.031 1.00 9.84 119 GLY B N 1
ATOM 1941 C CA . GLY B 1 122 ? 19.006 2.210 15.888 1.00 9.87 119 GLY B CA 1
ATOM 1942 C C . GLY B 1 122 ? 17.615 1.969 16.474 1.00 10.65 119 GLY B C 1
ATOM 1943 O O . GLY B 1 122 ? 16.809 1.222 15.885 1.00 10.10 119 GLY B O 1
ATOM 1944 N N . PHE B 1 123 ? 17.344 2.602 17.625 1.00 10.29 120 PHE B N 1
ATOM 1945 C CA . PHE B 1 123 ? 16.033 2.478 18.244 1.00 11.01 120 PHE B CA 1
ATOM 1946 C C . PHE B 1 123 ? 14.945 3.162 17.396 1.00 10.88 120 PHE B C 1
ATOM 1947 O O . PHE B 1 123 ? 13.918 2.573 17.088 1.00 11.61 120 PHE B O 1
ATOM 1955 N N . LEU B 1 124 ? 15.203 4.409 17.010 1.00 10.92 121 LEU B N 1
ATOM 1956 C CA . LEU B 1 124 ? 14.259 5.147 16.157 1.00 11.71 121 LEU B CA 1
ATOM 1957 C C . LEU B 1 124 ? 13.964 4.451 14.812 1.00 11.62 121 LEU B C 1
ATOM 1958 O O . LEU B 1 124 ? 12.809 4.422 14.354 1.00 11.62 121 LEU B O 1
ATOM 1963 N N . ALA B 1 125 ? 15.008 3.891 14.187 1.00 11.08 122 ALA B N 1
ATOM 1964 C CA . ALA B 1 125 ? 14.875 3.272 12.852 1.00 13.19 122 ALA B CA 1
ATOM 1965 C C . ALA B 1 125 ? 13.830 2.167 12.817 1.00 13.96 122 ALA B C 1
ATOM 1966 O O . ALA B 1 125 ? 13.189 1.947 11.793 1.00 14.22 122 ALA B O 1
ATOM 1968 N N . GLU B 1 126 ? 13.654 1.476 13.945 1.00 16.12 123 GLU B N 1
ATOM 1969 C CA . GLU B 1 126 ? 12.661 0.437 14.020 1.00 19.16 123 GLU B CA 1
ATOM 1970 C C . GLU B 1 126 ? 11.254 0.963 14.235 1.00 20.29 123 GLU B C 1
ATOM 1971 O O . GLU B 1 126 ? 10.309 0.186 14.181 1.00 21.13 123 GLU B O 1
ATOM 1977 N N . ARG B 1 127 ? 11.085 2.260 14.459 1.00 21.64 124 ARG B N 1
ATOM 1978 C CA . ARG B 1 127 ? 9.737 2.723 14.794 1.00 24.36 124 ARG B CA 1
ATOM 1979 C C . ARG B 1 127 ? 9.254 3.985 14.078 1.00 25.79 124 ARG B C 1
ATOM 1980 O O . ARG B 1 127 ? 8.070 4.330 14.160 1.00 26.98 124 ARG B O 1
ATOM 1988 N N . ILE B 1 128 ? 10.154 4.626 13.341 1.00 26.81 125 ILE B N 1
ATOM 1989 C CA . ILE B 1 128 ? 9.846 5.796 12.524 1.00 27.83 125 ILE B CA 1
ATOM 1990 C C . ILE B 1 128 ? 9.162 5.370 11.216 1.00 28.53 125 ILE B C 1
ATOM 1991 O O . ILE B 1 128 ? 9.768 4.691 10.367 1.00 29.71 125 ILE B O 1
#

Nearest PDB structures (foldseek):
  3gby-assembly1_B  TM=9.988E-01  e=2.289E-26  Chlorobaculum tepidum TLS
  2ef7-assembly1_A-2  TM=7.461E-01  e=3.736E-08  Sulfurisphaera tokodaii str. 7
  7cfi-assembly1_A-2  TM=8.040E-01  e=1.397E-05  Thermus parvatiensis
  2nye-assembly1_A  TM=7.989E-01  e=4.386E-05  Saccharomyces cerevisiae
  5mcp-assembly1_D  TM=6.844E-01  e=1.052E-04  Eremothecium gossypii ATCC 10895

Sequence (252 aa):
NASVTFSYLAETDYPVVFTLGGSTTADAARRLAASGCACAPVLDGERYLGVHLSRLLEGRKGWPTVKEKLGEELLETVRSYRPGEQLFDNLISVAAAKCCSVVPLADEEDGRYEGVVSRKRILGFLAERINASVVTFSYLAETDYPVFTLGGSSTADAARRRLAASGCACAPVLDGERYLGVHLSRLLEGRKGWPTVKEKLGEELLETVRSYRPGEQQLFDNLISVAAAKCCSVVPLADEDGRYEGVVSRKRILGFLAERI

B-factor: mean 17.66, std 8.08, range [7.94, 64.26]

Secondary structure (DSSP, 8-state):
-TT-BGGGG-B--S--EETTSBHHHHHHHHHHHT-SB--EEETTEE---BHHHHHTT-SSSPPTT-B--GGG------B-TTSBGGGSHHHHHH-SSSEEEEE-TT-BEEEEEEHHHHHHHHHTT-/-TT-BGGGG-B-SS--EETTSBHHHHHHHHHHHT-SB--EEETTEE---BHHHHHTT-SSPPPTT-B--GGG------B-TTSBGGGSHHHHHH-SSSEEEEE-TT-BEEEEEEHHHHHHHHHTT-

Radius of gyration: 18.8 Å; Cα contacts (8 Å, |Δi|>4): 501; chains: 2; bounding box: 50×28×54 Å